Protein AF-A0A2G8JMT4-F1 (afdb_monomer)

Radius of gyration: 30.03 Å; Cα contacts (8 Å, |Δi|>4): 440; chains: 1; bounding box: 83×55×122 Å

Mean predicted aligned error: 18.46 Å

pLDDT: mean 72.09, std 24.75, range [22.83, 97.19]

Structure (mmCIF, N/CA/C/O backbone):
data_AF-A0A2G8JMT4-F1
#
_entry.id   AF-A0A2G8JMT4-F1
#
loop_
_atom_site.group_PDB
_atom_site.id
_atom_site.type_symbol
_atom_site.label_atom_id
_atom_site.label_alt_id
_atom_site.label_comp_id
_atom_site.label_asym_id
_atom_site.label_entity_id
_atom_site.label_seq_id
_atom_site.pdbx_PDB_ins_code
_atom_site.Cartn_x
_atom_site.Cartn_y
_atom_site.Cartn_z
_atom_site.occupancy
_atom_site.B_iso_or_equiv
_atom_site.auth_seq_id
_atom_site.auth_comp_id
_atom_site.auth_asym_id
_atom_site.auth_atom_id
_atom_site.pdbx_PDB_model_num
ATOM 1 N N . MET A 1 1 ? -44.981 -6.529 88.781 1.00 34.09 1 MET A N 1
ATOM 2 C CA . MET A 1 1 ? -45.706 -6.424 87.499 1.00 34.09 1 MET A CA 1
ATOM 3 C C . MET A 1 1 ? -45.370 -5.058 86.911 1.00 34.09 1 MET A C 1
ATOM 5 O O . MET A 1 1 ? -45.689 -4.105 87.594 1.00 34.09 1 MET A O 1
ATOM 9 N N . MET A 1 2 ? -44.663 -5.011 85.763 1.00 33.62 2 MET A N 1
ATOM 10 C CA . MET A 1 2 ? -44.594 -3.919 84.752 1.00 33.62 2 MET A CA 1
ATOM 11 C C . MET A 1 2 ? -44.349 -2.460 85.230 1.00 33.62 2 MET A C 1
ATOM 13 O O . MET A 1 2 ? -44.983 -1.992 86.154 1.00 33.62 2 MET A O 1
ATOM 17 N N . LEU A 1 3 ? -43.515 -1.586 84.663 1.00 35.44 3 LEU A N 1
ATOM 18 C CA . LEU A 1 3 ? -42.729 -1.450 83.432 1.00 35.44 3 LEU A CA 1
ATOM 19 C C . LEU A 1 3 ? -41.699 -0.332 83.724 1.00 35.44 3 LEU A C 1
ATOM 21 O O . LEU A 1 3 ? -42.046 0.653 84.378 1.00 35.44 3 LEU A O 1
ATOM 25 N N . ARG A 1 4 ? -40.478 -0.398 83.182 1.00 33.66 4 ARG A N 1
ATOM 26 C CA . ARG A 1 4 ? -39.715 0.819 82.855 1.00 33.66 4 ARG A CA 1
ATOM 27 C C . ARG A 1 4 ? -39.195 0.707 81.429 1.00 33.66 4 ARG A C 1
ATOM 29 O O . ARG A 1 4 ? -38.519 -0.250 81.074 1.00 33.66 4 ARG A O 1
ATOM 36 N N . SER A 1 5 ? -39.613 1.693 80.647 1.00 35.84 5 SER A N 1
ATOM 37 C CA . SER A 1 5 ? -39.301 1.942 79.248 1.00 35.84 5 SER A CA 1
ATOM 38 C C . SER A 1 5 ? -37.944 2.634 79.136 1.00 35.84 5 SER A C 1
ATOM 40 O O . SER A 1 5 ? -37.706 3.621 79.833 1.00 35.84 5 SER A O 1
ATOM 42 N N . THR A 1 6 ? -37.084 2.156 78.241 1.00 37.22 6 THR A N 1
ATOM 43 C CA . THR A 1 6 ? -35.982 2.939 77.676 1.00 37.22 6 THR A CA 1
ATOM 44 C C . THR A 1 6 ? -35.996 2.773 76.160 1.00 37.22 6 THR A C 1
ATOM 46 O O . THR A 1 6 ? -35.977 1.663 75.631 1.00 37.22 6 THR A O 1
ATOM 49 N N . GLY A 1 7 ? -36.109 3.908 75.468 1.00 33.16 7 GLY A N 1
ATOM 50 C CA . GLY A 1 7 ? -36.156 4.001 74.015 1.00 33.16 7 GLY A CA 1
ATOM 51 C C . GLY A 1 7 ? -34.799 3.720 73.374 1.00 33.16 7 GLY A C 1
ATOM 52 O O . GLY A 1 7 ? -33.772 4.231 73.817 1.00 33.16 7 GLY A O 1
ATOM 53 N N . GLY A 1 8 ? -34.818 2.915 72.312 1.00 32.53 8 GLY A N 1
ATOM 54 C CA . GLY A 1 8 ? -33.683 2.680 71.427 1.00 32.53 8 GLY A CA 1
ATOM 55 C C . GLY A 1 8 ? -33.728 3.614 70.218 1.00 32.53 8 GLY A C 1
ATOM 56 O O . GLY A 1 8 ? -34.703 3.622 69.469 1.00 32.53 8 GLY A O 1
ATOM 57 N N . GLN A 1 9 ? -32.657 4.383 70.024 1.00 35.25 9 GLN A N 1
ATOM 58 C CA . GLN A 1 9 ? -32.335 5.051 68.763 1.00 35.25 9 GLN A CA 1
ATOM 59 C C . GLN A 1 9 ? -31.781 4.015 67.773 1.00 35.25 9 GLN A C 1
ATOM 61 O O . GLN A 1 9 ? -30.820 3.308 68.073 1.00 35.25 9 GLN A O 1
ATOM 66 N N . HIS A 1 10 ? -32.383 3.932 66.586 1.00 33.75 10 HIS A N 1
ATOM 67 C CA . HIS A 1 10 ? -31.879 3.149 65.459 1.00 33.75 10 HIS A CA 1
ATOM 68 C C . HIS A 1 10 ? -30.727 3.899 64.772 1.00 33.75 10 HIS A C 1
ATOM 70 O O . HIS A 1 10 ? -30.937 4.961 64.190 1.00 33.75 10 HIS A O 1
ATOM 76 N N . VAL A 1 11 ? -29.523 3.320 64.802 1.00 38.44 11 VAL A N 1
ATOM 77 C CA . VAL A 1 11 ? -28.383 3.703 63.954 1.00 38.44 11 VAL A CA 1
ATOM 78 C C . VAL A 1 11 ? -28.263 2.670 62.832 1.00 38.44 11 VAL A C 1
ATOM 80 O O . VAL A 1 11 ? -28.290 1.464 63.075 1.00 38.44 11 VAL A O 1
ATOM 83 N N . ALA A 1 12 ? -28.189 3.154 61.593 1.00 32.72 12 ALA A N 1
ATOM 84 C CA . ALA A 1 12 ? -28.072 2.353 60.381 1.00 32.72 12 ALA A CA 1
ATOM 85 C C . ALA A 1 12 ? -26.717 1.623 60.319 1.00 32.72 12 ALA A C 1
ATOM 87 O O . ALA A 1 12 ? -25.665 2.241 60.454 1.00 32.72 12 ALA A O 1
ATOM 88 N N . TYR A 1 13 ? -26.744 0.308 60.090 1.00 30.86 13 TYR A N 1
ATOM 89 C CA . TYR A 1 13 ? -25.547 -0.502 59.861 1.00 30.86 13 TYR A CA 1
ATOM 90 C C . TYR A 1 13 ? -25.141 -0.469 58.380 1.00 30.86 13 TYR A C 1
ATOM 92 O O . TYR A 1 13 ? -25.834 -1.020 57.522 1.00 30.86 13 TYR A O 1
ATOM 100 N N . GLU A 1 14 ? -23.979 0.124 58.100 1.00 31.89 14 GLU A N 1
ATOM 101 C CA . GLU A 1 14 ? -23.206 -0.084 56.872 1.00 31.89 14 GLU A CA 1
ATOM 102 C C . GLU A 1 14 ? -22.804 -1.563 56.742 1.00 31.89 14 GLU A C 1
ATOM 104 O O . GLU A 1 14 ? -22.143 -2.133 57.615 1.00 31.89 14 GLU A O 1
ATOM 109 N N . ARG A 1 15 ? -23.176 -2.205 55.630 1.00 32.53 15 ARG A N 1
ATOM 110 C CA . ARG A 1 15 ? -22.721 -3.562 55.300 1.00 32.53 15 ARG A CA 1
ATOM 111 C C . ARG A 1 15 ? -21.346 -3.497 54.629 1.00 32.53 15 ARG A C 1
ATOM 113 O O . ARG A 1 15 ? -21.244 -3.117 53.467 1.00 32.53 15 ARG A O 1
ATOM 120 N N . ARG A 1 16 ? -20.295 -3.922 55.337 1.00 35.06 16 ARG A N 1
ATOM 121 C CA . ARG A 1 16 ? -19.003 -4.294 54.728 1.00 35.06 16 ARG A CA 1
ATOM 122 C C . ARG A 1 16 ? -19.110 -5.678 54.064 1.00 35.06 16 ARG A C 1
ATOM 124 O O . ARG A 1 16 ? -19.752 -6.556 54.644 1.00 35.06 16 ARG A O 1
ATOM 131 N N . PRO A 1 17 ? -18.475 -5.919 52.903 1.00 35.72 17 PRO A N 1
ATOM 132 C CA . PRO A 1 17 ? -18.425 -7.252 52.308 1.00 35.72 17 PRO A CA 1
ATOM 133 C C . PRO A 1 17 ? -17.421 -8.170 53.046 1.00 35.72 17 PRO A C 1
ATOM 135 O O . PRO A 1 17 ? -16.425 -7.678 53.585 1.00 35.72 17 PRO A O 1
ATOM 138 N N . PRO A 1 18 ? -17.669 -9.496 53.094 1.00 34.94 18 PRO A N 1
ATOM 139 C CA . PRO A 1 18 ? -16.849 -10.449 53.843 1.00 34.94 18 PRO A CA 1
ATOM 140 C C . PRO A 1 18 ? -15.566 -10.861 53.090 1.00 34.94 18 PRO A C 1
ATOM 142 O O . PRO A 1 18 ? -15.485 -10.715 51.868 1.00 34.94 18 PRO A O 1
ATOM 145 N N . PRO A 1 19 ? -14.552 -11.400 53.798 1.00 33.19 19 PRO A N 1
ATOM 146 C CA . PRO A 1 19 ? -13.249 -11.711 53.222 1.00 33.19 19 PRO A CA 1
ATOM 147 C C . PRO A 1 19 ? -13.269 -13.028 52.431 1.00 33.19 19 PRO A C 1
ATOM 149 O O . PRO A 1 19 ? -13.746 -14.056 52.912 1.00 33.19 19 PRO A O 1
ATOM 152 N N . LEU A 1 20 ? -12.675 -13.012 51.237 1.00 33.19 20 LEU A N 1
ATOM 153 C CA . LEU A 1 20 ? -12.436 -14.203 50.422 1.00 33.19 20 LEU A CA 1
ATOM 154 C C . LEU A 1 20 ? -11.327 -15.058 51.054 1.00 33.19 20 LEU A C 1
ATOM 156 O O . LEU A 1 20 ? -10.162 -14.663 51.080 1.00 33.19 20 LEU A O 1
ATOM 160 N N . LYS A 1 21 ? -11.679 -16.254 51.535 1.00 34.50 21 LYS A N 1
ATOM 161 C CA . LYS A 1 21 ? -10.720 -17.324 51.840 1.00 34.50 21 LYS A CA 1
ATOM 162 C C . LYS A 1 21 ? -11.146 -18.624 51.159 1.00 34.50 21 LYS A C 1
ATOM 164 O O . LYS A 1 21 ? -12.312 -18.998 51.232 1.00 34.50 21 LYS A O 1
ATOM 169 N N . HIS A 1 22 ? -10.128 -19.328 50.661 1.00 32.59 22 HIS A N 1
ATOM 170 C CA . HIS A 1 22 ? -10.069 -20.699 50.129 1.00 32.59 22 HIS A CA 1
ATOM 171 C C . HIS A 1 22 ? -10.065 -20.835 48.602 1.00 32.59 22 HIS A C 1
ATOM 173 O O . HIS A 1 22 ? -11.069 -21.085 47.942 1.00 32.59 22 HIS A O 1
ATOM 179 N N . LEU A 1 23 ? -8.834 -20.748 48.088 1.00 28.61 23 LEU A N 1
ATOM 180 C CA . LEU A 1 23 ? -8.346 -21.431 46.896 1.00 28.61 23 LEU A CA 1
ATOM 181 C C . LEU A 1 23 ? -8.749 -22.917 46.898 1.00 28.61 23 LEU A C 1
ATOM 183 O O . LEU A 1 23 ? -8.443 -23.644 47.843 1.00 28.61 23 LEU A O 1
ATOM 187 N N . LYS A 1 24 ? -9.309 -23.386 45.781 1.00 27.38 24 LYS A N 1
ATOM 188 C CA . LYS A 1 24 ? -9.018 -24.725 45.259 1.00 27.38 24 LYS A CA 1
ATOM 189 C C . LYS A 1 24 ? -8.209 -24.546 43.982 1.00 27.38 24 LYS A C 1
ATOM 191 O O . LYS A 1 24 ? -8.728 -24.140 42.948 1.00 27.38 24 LYS A O 1
ATOM 196 N N . THR A 1 25 ? -6.915 -24.806 44.098 1.00 29.34 25 THR A N 1
ATOM 197 C CA . THR A 1 25 ? -5.964 -24.852 42.993 1.00 29.34 25 THR A CA 1
ATOM 198 C C . THR A 1 25 ? -6.284 -26.074 42.137 1.00 29.34 25 THR A C 1
ATOM 200 O O . THR A 1 25 ? -6.020 -27.202 42.548 1.00 29.34 25 THR A O 1
ATOM 203 N N . VAL A 1 26 ? -6.857 -25.871 40.952 1.00 27.38 26 VAL A N 1
ATOM 204 C CA . VAL A 1 26 ? -6.852 -26.903 39.910 1.00 27.38 26 VAL A CA 1
ATOM 205 C C . VAL A 1 26 ? -5.494 -26.811 39.220 1.00 27.38 26 VAL A C 1
ATOM 207 O O . VAL A 1 26 ? -5.219 -25.859 38.491 1.00 27.38 26 VAL A O 1
ATOM 210 N N . LYS A 1 27 ? -4.617 -27.781 39.506 1.00 28.47 27 LYS A N 1
ATOM 211 C CA . LYS A 1 27 ? -3.434 -28.067 38.688 1.00 28.47 27 LYS A CA 1
ATOM 212 C C . LYS A 1 27 ? -3.930 -28.478 37.301 1.00 28.47 27 LYS A C 1
ATOM 214 O O . LYS A 1 27 ? -4.501 -29.552 37.158 1.00 28.47 27 LYS A O 1
ATOM 219 N N . ILE A 1 28 ? -3.707 -27.633 36.300 1.00 32.09 28 ILE A N 1
ATOM 220 C CA . ILE A 1 28 ? -3.649 -28.081 34.910 1.00 32.09 28 ILE A CA 1
ATOM 221 C C . ILE A 1 28 ? -2.166 -28.290 34.627 1.00 32.09 28 ILE A C 1
ATOM 223 O O . ILE A 1 28 ? -1.385 -27.338 34.603 1.00 32.09 28 ILE A O 1
ATOM 227 N N . GLU A 1 29 ? -1.786 -29.561 34.553 1.00 26.00 29 GLU A N 1
ATOM 228 C CA . GLU A 1 29 ? -0.448 -30.012 34.196 1.00 26.00 29 GLU A CA 1
ATOM 229 C C . GLU A 1 29 ? -0.074 -29.544 32.788 1.00 26.00 29 GLU A C 1
ATOM 231 O O . GLU A 1 29 ? -0.919 -29.366 31.909 1.00 26.00 29 GLU A O 1
ATOM 236 N N . GLY A 1 30 ? 1.220 -29.274 32.627 1.00 33.69 30 GLY A N 1
ATOM 237 C CA . GLY A 1 30 ? 1.796 -28.621 31.468 1.00 33.69 30 GLY A CA 1
ATOM 238 C C . GLY A 1 30 ? 1.560 -29.377 30.166 1.00 33.69 30 GLY A C 1
ATOM 239 O O . GLY A 1 30 ? 1.865 -30.558 30.038 1.00 33.69 30 GLY A O 1
ATOM 240 N N . LYS A 1 31 ? 1.096 -28.631 29.167 1.00 27.61 31 LYS A N 1
ATOM 241 C CA . LYS A 1 31 ? 1.537 -28.816 27.789 1.00 27.61 31 LYS A CA 1
ATOM 242 C C . LYS A 1 31 ? 2.419 -27.628 27.457 1.00 27.61 31 LYS A C 1
ATOM 244 O O . LYS A 1 31 ? 1.990 -26.483 27.616 1.00 27.61 31 LYS A O 1
ATOM 249 N N . ASP A 1 32 ? 3.653 -27.932 27.092 1.00 27.00 32 ASP A N 1
ATOM 250 C CA . ASP A 1 32 ? 4.732 -27.000 26.808 1.00 27.00 32 ASP A CA 1
ATOM 251 C C . ASP A 1 32 ? 4.258 -25.796 25.989 1.00 27.00 32 ASP A C 1
ATOM 253 O O . ASP A 1 32 ? 4.027 -25.862 24.782 1.00 27.00 32 ASP A O 1
ATOM 257 N N . ARG A 1 33 ? 4.120 -24.654 26.671 1.00 29.48 33 ARG A N 1
ATOM 258 C CA . ARG A 1 33 ? 4.214 -23.353 26.019 1.00 29.48 33 ARG A CA 1
ATOM 259 C C . ARG A 1 33 ? 5.677 -23.189 25.656 1.00 29.48 33 ARG A C 1
ATOM 261 O O . ARG A 1 33 ? 6.460 -22.689 26.466 1.00 29.48 33 ARG A O 1
ATOM 268 N N . GLU A 1 34 ? 6.026 -23.588 24.439 1.00 26.17 34 GLU A N 1
ATOM 269 C CA . GLU A 1 34 ? 7.176 -23.010 23.762 1.00 26.17 34 GLU A CA 1
ATOM 270 C C . GLU A 1 34 ? 7.053 -21.491 23.886 1.00 26.17 34 GLU A C 1
ATOM 272 O O . GLU A 1 34 ? 6.204 -20.835 23.275 1.00 26.17 34 GLU A O 1
ATOM 277 N N . ARG A 1 35 ? 7.895 -20.929 24.754 1.00 31.56 35 ARG A N 1
ATOM 278 C CA . ARG A 1 35 ? 8.270 -19.527 24.704 1.00 31.56 35 ARG A CA 1
ATOM 279 C C . ARG A 1 35 ? 8.846 -19.322 23.310 1.00 31.56 35 ARG A C 1
ATOM 281 O O . ARG A 1 35 ? 10.029 -19.569 23.102 1.00 31.56 35 ARG A O 1
ATOM 288 N N . ARG A 1 36 ? 8.022 -18.874 22.361 1.00 25.89 36 ARG A N 1
ATOM 289 C CA . ARG A 1 36 ? 8.528 -18.242 21.145 1.00 25.89 36 ARG A CA 1
ATOM 290 C C . ARG A 1 36 ? 9.240 -16.980 21.601 1.00 25.89 36 ARG A C 1
ATOM 292 O O . ARG A 1 36 ? 8.627 -15.957 21.898 1.00 25.89 36 ARG A O 1
ATOM 299 N N . SER A 1 37 ? 10.541 -17.143 21.788 1.00 25.56 37 SER A N 1
ATOM 300 C CA . SER A 1 37 ? 11.516 -16.099 22.012 1.00 25.56 37 SER A CA 1
ATOM 301 C C . SER A 1 37 ? 11.254 -14.966 21.033 1.00 25.56 37 SER A C 1
ATOM 303 O O . SER A 1 37 ? 11.313 -15.150 19.820 1.00 25.56 37 SER A O 1
ATOM 305 N N . SER A 1 38 ? 10.978 -13.785 21.571 1.00 34.84 38 SER A N 1
ATOM 306 C CA . SER A 1 38 ? 11.111 -12.534 20.846 1.00 34.84 38 SER A CA 1
ATOM 307 C C . SER A 1 38 ? 12.552 -12.418 20.336 1.00 34.84 38 SER A C 1
ATOM 309 O O . SER A 1 38 ? 13.476 -12.185 21.115 1.00 34.84 38 SER A O 1
ATOM 311 N N . SER A 1 39 ? 12.751 -12.631 19.040 1.00 23.73 39 SER A N 1
ATOM 312 C CA . SER A 1 39 ? 13.971 -12.330 18.282 1.00 23.73 39 SER A CA 1
ATOM 313 C C . SER A 1 39 ? 13.558 -12.035 16.830 1.00 23.73 39 SER A C 1
ATOM 315 O O . SER A 1 39 ? 12.556 -12.581 16.376 1.00 23.73 39 SER A O 1
ATOM 317 N N . PRO A 1 40 ? 14.203 -11.078 16.142 1.00 34.38 40 PRO A N 1
ATOM 318 C CA . PRO A 1 40 ? 13.500 -9.855 15.751 1.00 34.38 40 PRO A CA 1
ATOM 319 C C . PRO A 1 40 ? 13.513 -9.589 14.231 1.00 34.38 40 PRO A C 1
ATOM 321 O O . PRO A 1 40 ? 14.491 -9.034 13.737 1.00 34.38 40 PRO A O 1
ATOM 324 N N . PRO A 1 41 ? 12.423 -9.833 13.477 1.00 33.72 41 PRO A N 1
ATOM 325 C CA . PRO A 1 41 ? 12.351 -9.403 12.073 1.00 33.72 41 PRO A CA 1
ATOM 326 C C . PRO A 1 41 ? 12.311 -7.865 11.958 1.00 33.72 41 PRO A C 1
ATOM 328 O O . PRO A 1 41 ? 12.970 -7.255 11.117 1.00 33.72 41 PRO A O 1
ATOM 331 N N . TYR A 1 42 ? 11.638 -7.214 12.917 1.00 29.08 42 TYR A N 1
ATOM 332 C CA . TYR A 1 42 ? 11.389 -5.767 12.940 1.00 29.08 42 TYR A CA 1
ATOM 3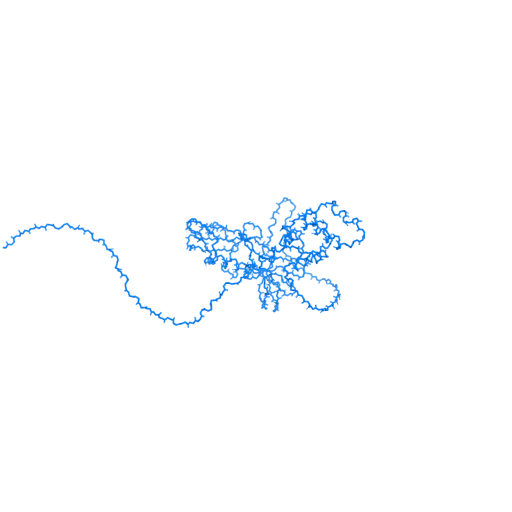33 C C . TYR A 1 42 ? 12.636 -4.871 13.089 1.00 29.08 42 TYR A C 1
ATOM 335 O O . TYR A 1 42 ? 12.565 -3.679 12.776 1.00 29.08 42 TYR A O 1
ATOM 343 N N . GLN A 1 43 ? 13.774 -5.392 13.563 1.00 30.02 43 GLN A N 1
ATOM 344 C CA . GLN A 1 43 ? 15.033 -4.628 13.644 1.00 30.02 43 GLN A CA 1
ATOM 345 C C . GLN A 1 43 ? 15.925 -4.829 12.411 1.00 30.02 43 GLN A C 1
ATOM 347 O O . GLN A 1 43 ? 16.516 -3.860 11.932 1.00 30.02 43 GLN A O 1
ATOM 352 N N . LEU A 1 44 ? 15.941 -6.036 11.838 1.00 34.56 44 LEU A N 1
ATOM 353 C CA . LEU A 1 44 ? 16.835 -6.419 10.738 1.00 34.56 44 LEU A CA 1
ATOM 354 C C . LEU A 1 44 ? 16.494 -5.740 9.392 1.00 34.56 44 LEU A C 1
ATOM 356 O O . LEU A 1 44 ? 17.392 -5.520 8.574 1.00 34.56 44 LEU A O 1
ATOM 360 N N . ILE A 1 45 ? 15.231 -5.347 9.175 1.00 37.75 45 ILE A N 1
ATOM 361 C CA . ILE A 1 45 ? 14.758 -4.719 7.922 1.00 37.75 45 ILE A CA 1
ATOM 362 C C . ILE A 1 45 ? 14.838 -3.187 7.973 1.00 37.75 45 ILE A C 1
ATOM 364 O O . ILE A 1 45 ? 15.222 -2.542 6.991 1.00 37.75 45 ILE A O 1
ATOM 368 N N . LYS A 1 46 ? 14.612 -2.586 9.154 1.00 38.44 46 LYS A N 1
ATOM 369 C CA . LYS A 1 46 ? 14.944 -1.169 9.386 1.00 38.44 46 LYS A CA 1
ATOM 370 C C . LYS A 1 46 ? 16.427 -0.910 9.109 1.00 38.44 46 LYS A C 1
ATOM 372 O O . LYS A 1 46 ? 16.743 0.148 8.579 1.00 38.44 46 LYS A O 1
ATOM 377 N N . GLU A 1 47 ? 17.322 -1.848 9.413 1.00 42.09 47 GLU A N 1
ATOM 378 C CA . GLU A 1 47 ? 18.755 -1.719 9.114 1.00 42.09 47 GLU A CA 1
ATOM 379 C C . GLU A 1 47 ? 19.086 -1.813 7.619 1.00 42.09 47 GLU A C 1
ATOM 381 O O . GLU A 1 47 ? 19.906 -1.030 7.140 1.00 42.09 47 GLU A O 1
ATOM 386 N N . GLY A 1 48 ? 18.416 -2.684 6.855 1.00 50.25 48 GLY A N 1
ATOM 387 C CA . GLY A 1 48 ? 18.674 -2.870 5.419 1.00 50.25 48 GLY A CA 1
ATOM 388 C C . GLY A 1 48 ? 18.435 -1.610 4.580 1.00 50.25 48 GLY A C 1
ATOM 389 O O . GLY A 1 48 ? 19.249 -1.277 3.725 1.00 50.25 48 GLY A O 1
ATOM 390 N N . MET A 1 49 ? 17.378 -0.849 4.880 1.00 57.53 49 MET A N 1
ATOM 391 C CA . MET A 1 49 ? 17.094 0.434 4.216 1.00 57.53 49 MET A CA 1
ATOM 392 C C . MET A 1 49 ? 17.823 1.632 4.853 1.00 57.53 49 MET A C 1
ATOM 394 O O . MET A 1 49 ? 17.992 2.673 4.209 1.00 57.53 49 MET A O 1
ATOM 398 N N . ARG A 1 50 ? 18.286 1.499 6.106 1.00 60.59 50 ARG A N 1
ATOM 399 C CA . ARG A 1 50 ? 19.142 2.491 6.788 1.00 60.59 50 ARG A CA 1
ATOM 400 C C . ARG A 1 50 ? 20.617 2.358 6.426 1.00 60.59 50 ARG A C 1
ATOM 402 O O . ARG A 1 50 ? 21.378 3.273 6.743 1.00 60.59 50 ARG A O 1
ATOM 409 N N . ARG A 1 51 ? 21.026 1.265 5.773 1.00 81.88 51 ARG A N 1
ATOM 410 C CA . ARG A 1 51 ? 22.412 1.090 5.339 1.00 81.88 51 ARG A CA 1
ATOM 411 C C . ARG A 1 51 ? 22.806 2.208 4.380 1.00 81.88 51 ARG A C 1
ATOM 413 O O . ARG A 1 51 ? 21.998 2.692 3.578 1.00 81.88 51 ARG A O 1
ATOM 420 N N . LEU A 1 52 ? 24.064 2.616 4.479 1.00 84.00 52 LEU A N 1
ATOM 421 C CA . LEU A 1 52 ? 24.638 3.569 3.545 1.00 84.00 52 LEU A CA 1
ATOM 422 C C . LEU A 1 52 ? 24.761 2.924 2.167 1.00 84.00 52 LEU A C 1
ATOM 424 O O . LEU A 1 52 ? 25.060 1.735 2.042 1.00 84.00 52 LEU A O 1
ATOM 428 N N . VAL A 1 53 ? 24.544 3.734 1.139 1.00 88.38 53 VAL A N 1
ATOM 429 C CA . VAL A 1 53 ? 24.745 3.335 -0.251 1.00 88.38 53 VAL A CA 1
ATOM 430 C C . VAL A 1 53 ? 26.225 2.996 -0.460 1.00 88.38 53 VAL A C 1
ATOM 432 O O . VAL A 1 53 ? 27.108 3.827 -0.221 1.00 88.38 53 VAL A O 1
ATOM 435 N N . SER A 1 54 ? 26.523 1.777 -0.903 1.00 90.25 54 SER A N 1
ATOM 436 C CA . SER A 1 54 ? 27.880 1.325 -1.231 1.00 90.25 54 SER A CA 1
ATOM 437 C C . SER A 1 54 ? 28.270 1.709 -2.664 1.00 90.25 54 SER A C 1
ATOM 439 O O . SER A 1 54 ? 27.429 2.091 -3.472 1.00 90.25 54 SER A O 1
ATOM 441 N N . ASP A 1 55 ? 29.557 1.625 -3.000 1.00 89.31 55 ASP A N 1
ATOM 442 C CA . ASP A 1 55 ? 29.999 1.860 -4.384 1.00 89.31 55 ASP A CA 1
ATOM 443 C C . ASP A 1 55 ? 29.509 0.737 -5.321 1.00 89.31 55 ASP A C 1
ATOM 445 O O . ASP A 1 55 ? 29.206 1.002 -6.479 1.00 89.31 55 ASP A O 1
ATOM 449 N N . SER A 1 56 ? 29.331 -0.487 -4.805 1.00 89.44 56 SER A N 1
ATOM 450 C CA . SER A 1 56 ? 28.727 -1.610 -5.541 1.00 89.44 56 SER A CA 1
ATOM 451 C C . SER A 1 56 ? 27.254 -1.354 -5.884 1.00 89.44 56 SER A C 1
ATOM 453 O O . SER A 1 56 ? 26.797 -1.676 -6.979 1.00 89.44 56 SER A O 1
ATOM 455 N N . ASP A 1 57 ? 26.509 -0.710 -4.983 1.00 90.00 57 ASP A N 1
ATOM 456 C CA . ASP A 1 57 ? 25.125 -0.309 -5.251 1.00 90.00 57 ASP A CA 1
ATOM 457 C C . ASP A 1 57 ? 25.052 0.701 -6.400 1.00 90.00 57 ASP A C 1
ATOM 459 O O . ASP A 1 57 ? 24.236 0.567 -7.312 1.00 90.00 57 ASP A O 1
ATOM 463 N N . LEU A 1 58 ? 25.935 1.704 -6.375 1.00 93.50 58 LEU A N 1
ATOM 464 C CA . LEU A 1 58 ? 25.974 2.750 -7.394 1.00 93.50 58 LEU A CA 1
ATOM 465 C C . LEU A 1 58 ? 26.441 2.222 -8.750 1.00 93.50 58 LEU A C 1
ATOM 467 O O . LEU A 1 58 ? 25.910 2.656 -9.771 1.00 93.50 58 LEU A O 1
ATOM 471 N N . SER A 1 59 ? 27.401 1.293 -8.781 1.00 91.44 59 SER A N 1
ATOM 472 C CA . SER A 1 59 ? 27.886 0.708 -10.037 1.00 91.44 59 SER A CA 1
ATOM 473 C C . SER A 1 59 ? 26.825 -0.165 -10.707 1.00 91.44 59 SER A C 1
ATOM 475 O O . SER A 1 59 ? 26.697 -0.138 -11.929 1.00 91.44 59 SER A O 1
ATOM 477 N N . ARG A 1 60 ? 26.007 -0.874 -9.918 1.00 89.88 60 ARG A N 1
ATOM 478 C CA . ARG A 1 60 ? 24.846 -1.635 -10.411 1.00 89.88 60 ARG A CA 1
ATOM 479 C C . ARG A 1 60 ? 23.682 -0.729 -10.834 1.00 89.88 60 ARG A C 1
ATOM 481 O O . ARG A 1 60 ? 22.954 -1.083 -11.760 1.00 89.88 60 ARG A O 1
ATOM 488 N N . LEU A 1 61 ? 23.510 0.433 -10.192 1.00 91.88 61 LEU A N 1
ATOM 489 C CA . LEU A 1 61 ? 22.433 1.387 -10.500 1.00 91.88 61 LEU A CA 1
ATOM 490 C C . LEU A 1 61 ? 22.722 2.196 -11.766 1.00 91.88 61 LEU A C 1
ATOM 492 O O . LEU A 1 61 ? 21.831 2.398 -12.586 1.00 91.88 61 LEU A O 1
ATOM 496 N N . ALA A 1 62 ? 23.964 2.656 -11.930 1.00 93.19 62 ALA A N 1
ATOM 497 C CA . ALA A 1 62 ? 24.375 3.545 -13.011 1.00 93.19 62 ALA A CA 1
ATOM 498 C C . ALA A 1 62 ? 23.915 3.113 -14.421 1.00 93.19 62 ALA A C 1
ATOM 500 O O . ALA A 1 62 ? 23.338 3.949 -15.120 1.00 93.19 62 ALA A O 1
ATOM 501 N N . PRO A 1 63 ? 24.078 1.845 -14.856 1.00 91.56 63 PRO A N 1
ATOM 502 C CA . PRO A 1 63 ? 23.638 1.432 -16.190 1.00 91.56 63 PRO A CA 1
ATOM 503 C C . PRO A 1 63 ? 22.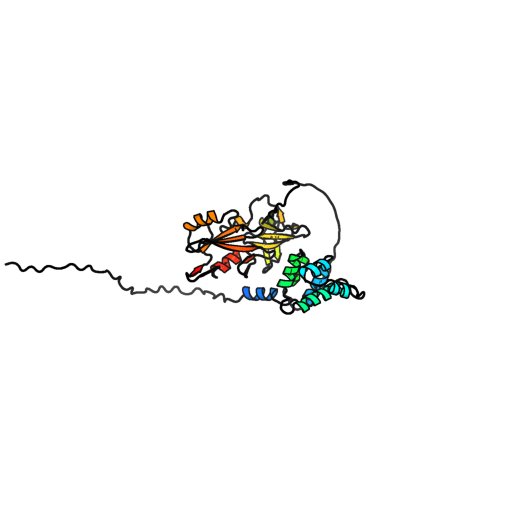109 1.394 -16.344 1.00 91.56 63 PRO A C 1
ATOM 505 O O . PRO A 1 63 ? 21.610 1.393 -17.467 1.00 91.56 63 PRO A O 1
ATOM 508 N N . LYS A 1 64 ? 21.352 1.377 -15.241 1.00 88.44 64 LYS A N 1
ATOM 509 C CA . LYS A 1 64 ? 19.887 1.250 -15.231 1.00 88.44 64 LYS A CA 1
ATOM 510 C C . LYS A 1 64 ? 19.144 2.593 -15.260 1.00 88.44 64 LYS A C 1
ATOM 512 O O . LYS A 1 64 ? 17.924 2.591 -15.398 1.00 88.44 64 LYS A O 1
ATOM 517 N N . LEU A 1 65 ? 19.846 3.729 -15.165 1.00 86.81 65 LEU A N 1
ATOM 518 C CA . LEU A 1 65 ? 19.231 5.070 -15.191 1.00 86.81 65 LEU A CA 1
ATOM 519 C C . LEU A 1 65 ? 18.852 5.560 -16.604 1.00 86.81 65 LEU A C 1
ATOM 521 O O . LEU A 1 65 ? 18.251 6.621 -16.763 1.00 86.81 65 LEU A O 1
ATOM 525 N N . GLY A 1 66 ? 19.159 4.791 -17.650 1.00 85.19 66 GLY A N 1
ATOM 526 C CA . GLY A 1 66 ? 18.659 5.057 -19.000 1.00 85.19 66 GLY A CA 1
ATOM 527 C C . GLY A 1 66 ? 19.101 6.415 -19.555 1.00 85.19 66 GLY A C 1
ATOM 528 O O . GLY A 1 66 ? 20.234 6.830 -19.347 1.00 85.19 66 GLY A O 1
ATOM 529 N N . ARG A 1 67 ? 18.231 7.099 -20.314 1.00 82.75 67 ARG A N 1
ATOM 530 C CA . ARG A 1 67 ? 18.536 8.391 -20.974 1.00 82.75 67 ARG A CA 1
ATOM 531 C C . ARG A 1 67 ? 18.191 9.615 -20.116 1.00 82.75 67 ARG A C 1
ATOM 533 O O . ARG A 1 67 ? 18.791 10.671 -20.309 1.00 82.75 67 ARG A O 1
ATOM 540 N N . GLU A 1 68 ? 17.302 9.443 -19.139 1.00 84.56 68 GLU A N 1
ATOM 541 C CA . GLU A 1 68 ? 16.773 10.508 -18.272 1.00 84.56 68 GLU A CA 1
ATOM 542 C C . GLU A 1 68 ? 17.656 10.805 -17.051 1.00 84.56 68 GLU A C 1
ATOM 544 O O . GLU A 1 68 ? 17.331 11.654 -16.218 1.00 84.56 68 GLU A O 1
ATOM 549 N N . TRP A 1 69 ? 18.811 10.143 -16.946 1.00 89.25 69 TRP A N 1
ATOM 550 C CA . TRP A 1 69 ? 19.734 10.289 -15.824 1.00 89.25 69 TRP A CA 1
ATOM 551 C C . TRP A 1 69 ? 20.133 11.749 -15.557 1.00 89.25 69 TRP A C 1
ATOM 553 O O . TRP A 1 69 ? 20.256 12.144 -14.404 1.00 89.25 69 TRP A O 1
ATOM 563 N N . ARG A 1 70 ? 20.275 12.592 -16.590 1.00 88.75 70 ARG A N 1
ATOM 564 C CA . ARG A 1 70 ? 20.619 14.020 -16.423 1.00 88.75 70 ARG A CA 1
ATOM 565 C C . ARG A 1 70 ? 19.533 14.792 -15.689 1.00 88.75 70 ARG A C 1
ATOM 567 O O . ARG A 1 70 ? 19.829 15.572 -14.786 1.00 88.75 70 ARG A O 1
ATOM 574 N N . SER A 1 71 ? 18.290 14.569 -16.103 1.00 85.56 71 SER A N 1
ATOM 575 C CA . SER A 1 71 ? 17.108 15.196 -15.525 1.00 85.56 71 SER A CA 1
ATOM 576 C C . SER A 1 71 ? 16.964 14.764 -14.069 1.00 85.56 71 SER A C 1
ATOM 578 O O . SER A 1 71 ? 16.872 15.621 -13.196 1.00 85.56 71 SER A O 1
ATOM 580 N N . PHE A 1 72 ? 17.112 13.464 -13.803 1.00 88.94 72 PHE A N 1
ATOM 581 C CA . PHE A 1 72 ? 17.096 12.892 -12.458 1.00 88.94 72 PHE A CA 1
ATOM 582 C C . PHE A 1 72 ? 18.149 13.490 -11.524 1.00 88.94 72 PHE A C 1
ATOM 584 O O . PHE A 1 72 ? 17.831 13.966 -10.432 1.00 88.94 72 PHE A O 1
ATOM 591 N N . LEU A 1 73 ? 19.417 13.481 -11.948 1.00 88.25 73 LEU A N 1
ATOM 592 C CA . LEU A 1 73 ? 20.517 13.973 -11.121 1.00 88.25 73 LEU A CA 1
ATOM 593 C C . LEU A 1 73 ? 20.343 15.455 -10.773 1.00 88.25 73 LEU A C 1
ATOM 595 O O . LEU A 1 73 ? 20.692 15.877 -9.670 1.00 88.25 73 LEU A O 1
ATOM 599 N N . ARG A 1 74 ? 19.791 16.235 -11.707 1.00 85.06 74 ARG A N 1
ATOM 600 C CA . ARG A 1 74 ? 19.550 17.666 -11.533 1.00 85.06 74 ARG A CA 1
ATOM 601 C C . ARG A 1 74 ? 18.353 17.945 -10.624 1.00 85.06 74 ARG A C 1
ATOM 603 O O . ARG A 1 74 ? 18.457 18.815 -9.764 1.00 85.06 74 ARG A O 1
ATOM 610 N N . SER A 1 75 ? 17.230 17.256 -10.828 1.00 78.19 75 SER A N 1
ATOM 611 C CA . SER A 1 75 ? 15.973 17.567 -10.137 1.00 78.19 75 SER A CA 1
ATOM 612 C C . SER A 1 75 ? 15.865 16.935 -8.752 1.00 78.19 75 SER A C 1
ATOM 614 O O . SER A 1 75 ? 15.315 17.563 -7.853 1.00 78.19 75 SER A O 1
ATOM 616 N N . GLU A 1 76 ? 16.393 15.723 -8.563 1.00 83.94 76 GLU A N 1
ATOM 617 C CA . GLU A 1 76 ? 16.220 14.968 -7.314 1.00 83.94 76 GLU A CA 1
ATOM 618 C C . GLU A 1 76 ? 17.498 14.874 -6.482 1.00 83.94 76 GLU A C 1
ATOM 620 O O . GLU A 1 76 ? 17.456 14.950 -5.252 1.00 83.94 76 GLU A O 1
ATOM 625 N N . LEU A 1 77 ? 18.660 14.739 -7.131 1.00 83.25 77 LEU A N 1
ATOM 626 C CA . LEU A 1 77 ? 19.936 14.587 -6.423 1.00 83.25 77 LEU A CA 1
ATOM 627 C C . LEU A 1 77 ? 20.699 15.905 -6.223 1.00 83.25 77 LEU A C 1
ATOM 629 O O . LEU A 1 77 ? 21.794 15.878 -5.660 1.00 83.25 77 LEU A O 1
ATOM 633 N N . GLU A 1 78 ? 20.121 17.040 -6.634 1.00 81.44 78 GLU A N 1
ATOM 634 C CA . GLU A 1 78 ? 20.697 18.389 -6.484 1.00 81.44 78 GLU A CA 1
ATOM 635 C C . GLU A 1 78 ? 22.135 18.490 -7.038 1.00 81.44 78 GLU A C 1
ATOM 637 O O . GLU A 1 78 ? 22.988 19.217 -6.518 1.00 81.44 78 GLU A O 1
ATOM 642 N N . ILE A 1 79 ? 22.440 17.731 -8.094 1.00 84.00 79 ILE A N 1
ATOM 643 C CA . ILE A 1 79 ? 23.718 17.837 -8.794 1.00 84.00 79 ILE A CA 1
ATOM 644 C C . ILE A 1 79 ? 23.660 19.050 -9.721 1.00 84.00 79 ILE A C 1
ATOM 646 O O . ILE A 1 79 ? 22.797 19.153 -10.596 1.00 84.00 79 ILE A O 1
ATOM 650 N N . PHE A 1 80 ? 24.584 19.989 -9.517 1.00 83.75 80 PHE A N 1
ATOM 651 C CA . PHE A 1 80 ? 24.613 21.233 -10.270 1.00 83.75 80 PHE A CA 1
ATOM 652 C C . PHE A 1 80 ? 25.016 20.993 -11.723 1.00 83.75 80 PHE A C 1
ATOM 654 O O . PHE A 1 80 ? 25.770 20.078 -12.044 1.00 83.75 80 PHE A O 1
ATOM 661 N N . HIS A 1 81 ? 24.557 21.874 -12.609 1.00 79.00 81 HIS A N 1
ATOM 662 C CA . HIS A 1 81 ? 24.835 21.767 -14.038 1.00 79.00 81 HIS A CA 1
ATOM 663 C C . HIS A 1 81 ? 26.338 21.708 -14.359 1.00 79.00 81 HIS A C 1
ATOM 665 O O . HIS A 1 81 ? 26.732 20.896 -15.190 1.00 79.00 81 HIS A O 1
ATOM 671 N N . HIS A 1 82 ? 27.162 22.488 -13.648 1.00 82.38 82 HIS A N 1
ATOM 672 C CA . HIS A 1 82 ? 28.616 22.511 -13.837 1.00 82.38 82 HIS A CA 1
ATOM 673 C C . HIS A 1 82 ? 29.288 21.173 -13.485 1.00 82.38 82 HIS A C 1
ATOM 675 O O . HIS A 1 82 ? 30.236 20.775 -14.154 1.00 82.38 82 HIS A O 1
ATOM 681 N N . ASP A 1 83 ? 28.788 20.457 -12.468 1.00 84.94 83 ASP A N 1
ATOM 682 C CA . ASP A 1 83 ? 29.302 19.136 -12.081 1.00 84.94 83 ASP A CA 1
ATOM 683 C C . ASP A 1 83 ? 29.042 18.114 -13.204 1.00 84.94 83 ASP A C 1
ATOM 685 O O . ASP A 1 83 ? 29.893 17.273 -13.506 1.00 84.94 83 ASP A O 1
ATOM 689 N N . ILE A 1 84 ? 27.867 18.210 -13.843 1.00 85.38 84 ILE A N 1
ATOM 690 C CA . ILE A 1 84 ? 27.474 17.356 -14.972 1.00 85.38 84 ILE A CA 1
ATOM 691 C C . ILE A 1 84 ? 28.360 17.655 -16.184 1.00 85.38 84 ILE A C 1
ATOM 693 O O . ILE A 1 84 ? 28.967 16.731 -16.715 1.00 85.38 84 ILE A O 1
ATOM 697 N N . GLU A 1 85 ? 28.498 18.922 -16.579 1.00 86.00 85 GLU A N 1
ATOM 698 C CA . GLU A 1 85 ? 29.313 19.312 -17.740 1.00 86.00 85 GLU A CA 1
ATOM 699 C C . GLU A 1 85 ? 30.787 18.936 -17.574 1.00 86.00 85 GLU A C 1
ATOM 701 O O . GLU A 1 85 ? 31.396 18.397 -18.498 1.00 86.00 85 GLU A O 1
ATOM 706 N N . HIS A 1 86 ? 31.353 19.155 -16.383 1.00 87.38 86 HIS A N 1
ATOM 707 C CA . HIS A 1 86 ? 32.740 18.802 -16.098 1.00 87.38 86 HIS A CA 1
ATOM 708 C C . HIS A 1 86 ? 32.985 17.296 -16.290 1.00 87.38 86 HIS A C 1
ATOM 710 O O . HIS A 1 86 ? 33.940 16.905 -16.958 1.00 87.38 86 HIS A O 1
ATOM 716 N N . ILE A 1 87 ? 32.103 16.434 -15.774 1.00 85.88 87 ILE A N 1
ATOM 717 C CA . ILE A 1 87 ? 32.228 14.976 -15.953 1.00 85.88 87 ILE A CA 1
ATOM 718 C C . ILE A 1 87 ? 31.897 14.543 -17.389 1.00 85.88 87 ILE A C 1
ATOM 720 O O . ILE A 1 87 ? 32.485 13.589 -17.901 1.00 85.88 87 ILE A O 1
ATOM 724 N N . GLU A 1 88 ? 30.984 15.236 -18.069 1.00 86.38 88 GLU A N 1
ATOM 725 C CA . GLU A 1 88 ? 30.660 14.951 -19.467 1.00 86.38 88 GLU A CA 1
ATOM 726 C C . GLU A 1 88 ? 31.787 15.303 -20.435 1.00 86.38 88 GLU A C 1
ATOM 728 O O . GLU A 1 88 ? 31.938 14.591 -21.434 1.00 86.38 88 GLU A O 1
ATOM 733 N N . SER A 1 89 ? 32.586 16.325 -20.119 1.00 84.19 89 SER A N 1
ATOM 734 C CA . SER A 1 89 ? 33.730 16.764 -20.925 1.00 84.19 89 SER A CA 1
ATOM 735 C C . SER A 1 89 ? 34.851 15.722 -21.030 1.00 84.19 89 SER A C 1
ATOM 737 O O . SER A 1 89 ? 35.632 15.754 -21.980 1.00 84.19 89 SER A O 1
ATOM 739 N N . ASP A 1 90 ? 34.897 14.753 -20.109 1.00 86.88 90 ASP A N 1
ATOM 740 C CA . ASP A 1 90 ? 35.836 13.635 -20.172 1.00 86.88 90 ASP A CA 1
ATOM 741 C C . ASP A 1 90 ? 35.378 12.618 -21.232 1.00 86.88 90 ASP A C 1
ATOM 743 O O . ASP A 1 90 ? 34.421 11.853 -21.052 1.00 86.88 90 ASP A O 1
ATOM 747 N N . THR A 1 91 ? 36.045 12.627 -22.384 1.00 84.06 91 THR A N 1
ATOM 748 C CA . THR A 1 91 ? 35.752 11.738 -23.517 1.00 84.06 91 THR A CA 1
ATOM 749 C C . THR A 1 91 ? 36.207 10.298 -23.288 1.00 84.06 91 THR A C 1
ATOM 751 O O . THR A 1 91 ? 35.760 9.410 -24.013 1.00 84.06 91 THR A O 1
ATOM 754 N N . ASN A 1 92 ? 37.027 10.038 -22.265 1.00 89.50 92 ASN A N 1
ATOM 755 C CA . ASN A 1 92 ? 37.547 8.699 -21.974 1.00 89.50 92 ASN A CA 1
ATOM 756 C C . ASN A 1 92 ? 36.575 7.838 -21.151 1.00 89.50 92 ASN A C 1
ATOM 758 O O . ASN A 1 92 ? 36.844 6.661 -20.915 1.00 89.50 92 ASN A O 1
ATOM 762 N N . LEU A 1 93 ? 35.454 8.403 -20.693 1.00 87.81 93 LEU A N 1
ATOM 763 C CA . LEU A 1 93 ? 34.487 7.709 -19.843 1.00 87.81 93 LE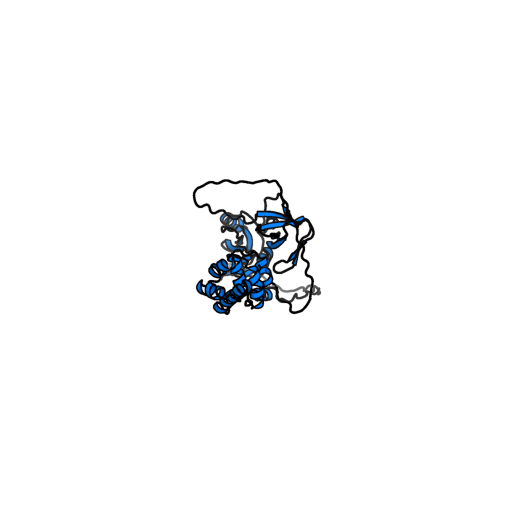U A CA 1
ATOM 764 C C . LEU A 1 93 ? 33.247 7.287 -20.623 1.00 87.81 93 LEU A C 1
ATOM 766 O O . LEU A 1 93 ? 32.654 8.070 -21.371 1.00 87.81 93 LEU A O 1
ATOM 770 N N . THR A 1 94 ? 32.785 6.066 -20.360 1.00 91.62 94 THR A N 1
ATOM 771 C CA . THR A 1 94 ? 31.474 5.608 -20.828 1.00 91.62 94 THR A CA 1
ATOM 772 C C . THR A 1 94 ? 30.355 6.390 -20.137 1.00 91.62 94 THR A C 1
ATOM 774 O O . THR A 1 94 ? 30.540 6.958 -19.060 1.00 91.62 94 THR A O 1
ATOM 777 N N . VAL A 1 95 ? 29.155 6.400 -20.726 1.00 88.69 95 VAL A N 1
ATOM 778 C CA . VAL A 1 95 ? 27.979 7.041 -20.107 1.00 88.69 95 VAL A CA 1
ATOM 779 C C . VAL A 1 95 ? 27.709 6.462 -18.713 1.00 88.69 95 VAL A C 1
ATOM 781 O O . VAL A 1 95 ? 27.465 7.214 -17.776 1.00 88.69 95 VAL A O 1
ATOM 784 N N . THR A 1 96 ? 27.839 5.145 -18.549 1.00 90.00 96 THR A N 1
ATOM 785 C CA . THR A 1 96 ? 27.690 4.470 -17.253 1.00 90.00 96 THR A CA 1
ATOM 786 C C . THR A 1 96 ? 28.721 4.943 -16.232 1.00 90.00 96 THR A C 1
ATOM 788 O O . THR A 1 96 ? 28.362 5.225 -15.092 1.00 90.00 96 THR A O 1
ATOM 791 N N . GLU A 1 97 ? 29.984 5.090 -16.633 1.00 90.94 97 GLU A N 1
ATOM 792 C CA . GLU A 1 97 ? 31.052 5.572 -15.750 1.00 90.94 97 GLU A CA 1
ATOM 793 C C . GLU A 1 97 ? 30.828 7.039 -15.344 1.00 90.94 97 GLU A C 1
ATOM 795 O O . GLU A 1 97 ? 31.018 7.410 -14.184 1.00 90.94 97 GLU A O 1
ATOM 800 N N . LYS A 1 98 ? 30.324 7.870 -16.267 1.00 91.38 98 LYS A N 1
ATOM 801 C CA . LYS A 1 98 ? 29.913 9.254 -15.976 1.00 91.38 98 LYS A CA 1
ATOM 802 C C . LYS A 1 98 ? 28.788 9.295 -14.940 1.00 91.38 98 LYS A C 1
ATOM 804 O O . LYS A 1 98 ? 28.892 10.018 -13.947 1.00 91.38 98 LYS A O 1
ATOM 809 N N . ILE A 1 99 ? 27.750 8.478 -15.127 1.00 92.38 99 ILE A N 1
ATOM 810 C CA . ILE A 1 99 ? 26.628 8.356 -14.186 1.00 92.38 99 ILE A CA 1
ATOM 811 C C . ILE A 1 99 ? 27.125 7.887 -12.813 1.00 92.38 99 ILE A C 1
ATOM 813 O O . ILE A 1 99 ? 26.781 8.487 -11.795 1.00 92.38 99 ILE A O 1
ATOM 817 N N . PHE A 1 100 ? 27.970 6.856 -12.773 1.00 94.50 100 PHE A N 1
ATOM 818 C CA . PHE A 1 100 ? 28.544 6.331 -11.537 1.00 94.50 100 PHE A CA 1
ATOM 819 C C . PHE A 1 100 ? 29.322 7.405 -10.763 1.00 94.50 100 PHE A C 1
ATOM 821 O O . PHE A 1 100 ? 29.097 7.584 -9.561 1.00 94.50 100 PHE A O 1
ATOM 828 N N . ARG A 1 101 ? 30.177 8.183 -11.441 1.00 91.25 101 ARG A N 1
ATOM 829 C CA . ARG A 1 101 ? 30.922 9.290 -10.814 1.00 91.25 101 ARG A CA 1
ATOM 830 C C . ARG A 1 101 ? 30.001 10.364 -10.243 1.00 91.25 101 ARG A C 1
ATOM 832 O O . ARG A 1 101 ? 30.241 10.837 -9.132 1.00 91.25 101 ARG A O 1
ATOM 839 N N . LEU A 1 102 ? 28.930 10.716 -10.948 1.00 91.50 102 LEU A N 1
ATOM 840 C CA . LEU A 1 102 ? 27.966 11.710 -10.471 1.00 91.50 102 LEU A CA 1
ATOM 841 C C . LEU A 1 102 ? 27.140 11.204 -9.278 1.00 91.50 102 LEU A C 1
ATOM 843 O O . LEU A 1 102 ? 26.931 11.939 -8.312 1.00 91.50 102 LEU A O 1
ATOM 847 N N . LEU A 1 103 ? 26.738 9.932 -9.278 1.00 92.62 103 LEU A N 1
ATOM 848 C CA . LEU A 1 103 ? 26.104 9.302 -8.115 1.00 92.62 103 LEU A CA 1
ATOM 849 C C . LEU A 1 103 ? 27.058 9.247 -6.911 1.00 92.62 103 LEU A C 1
ATOM 851 O O . LEU A 1 103 ? 26.646 9.441 -5.763 1.00 92.62 103 LEU A O 1
ATOM 855 N N . LYS A 1 104 ? 28.355 9.037 -7.158 1.00 92.00 104 LYS A N 1
ATOM 856 C CA . LYS A 1 104 ? 29.392 9.072 -6.122 1.00 92.00 104 LYS A CA 1
ATOM 857 C C . LYS A 1 104 ? 29.602 10.486 -5.566 1.00 92.00 104 LYS A C 1
ATOM 859 O O . LYS A 1 104 ? 29.792 10.629 -4.357 1.00 92.00 104 LYS A O 1
ATOM 864 N N . LEU A 1 105 ? 29.484 11.525 -6.400 1.00 88.62 105 LEU A N 1
ATOM 865 C CA . LEU A 1 105 ? 29.441 12.924 -5.950 1.00 88.62 105 LEU A CA 1
ATOM 866 C C . LEU A 1 105 ? 28.214 13.210 -5.075 1.00 88.62 105 LEU A C 1
ATOM 868 O O . LEU A 1 105 ? 28.343 13.845 -4.029 1.00 88.62 105 LEU A O 1
ATOM 872 N N . TRP A 1 106 ? 27.033 12.711 -5.443 1.00 91.50 106 TRP A N 1
ATOM 873 C CA . TRP A 1 106 ? 25.844 12.821 -4.589 1.00 91.50 106 TRP A CA 1
ATOM 874 C C . TRP A 1 106 ? 26.075 12.169 -3.215 1.00 91.50 106 TRP A C 1
ATOM 876 O O . TRP A 1 106 ? 25.839 12.787 -2.168 1.00 91.50 106 TRP A O 1
ATOM 886 N N . LYS A 1 107 ? 26.604 10.939 -3.210 1.00 92.00 107 LYS A N 1
ATOM 887 C CA . LYS A 1 107 ? 26.932 10.195 -1.987 1.00 92.00 107 LYS A CA 1
ATOM 888 C C . LYS A 1 107 ? 27.925 10.966 -1.108 1.00 92.00 107 LYS A C 1
ATOM 890 O O . LYS A 1 107 ? 27.716 11.061 0.103 1.00 92.00 107 LYS A O 1
ATOM 895 N N . SER A 1 108 ? 28.976 11.549 -1.693 1.00 87.06 108 SER A N 1
ATOM 896 C CA . SER A 1 108 ? 29.990 12.303 -0.943 1.00 87.06 108 SER A CA 1
ATOM 897 C C . SER A 1 108 ? 29.435 13.601 -0.344 1.00 87.06 108 SER A C 1
ATOM 899 O O . SER A 1 108 ? 29.728 13.904 0.816 1.00 87.06 108 SER A O 1
ATOM 901 N N . LYS A 1 109 ? 28.567 14.320 -1.075 1.00 84.50 109 LYS A N 1
ATOM 902 C CA . LYS A 1 109 ? 27.886 15.532 -0.587 1.00 84.50 109 LYS A CA 1
ATOM 903 C C . LYS A 1 109 ? 26.953 15.231 0.594 1.00 84.50 109 LYS A C 1
ATOM 905 O O . LYS A 1 109 ? 26.912 16.005 1.551 1.00 84.50 109 LYS A O 1
ATOM 910 N N . ARG A 1 110 ? 26.236 14.098 0.575 1.00 80.38 110 ARG A N 1
ATOM 911 C CA . ARG A 1 110 ? 25.268 13.722 1.630 1.00 80.38 110 ARG A CA 1
ATOM 912 C C . ARG A 1 110 ? 25.857 12.978 2.832 1.00 80.38 110 ARG A C 1
ATOM 914 O O . ARG A 1 110 ? 25.211 12.946 3.885 1.00 80.38 110 ARG A O 1
ATOM 921 N N . LYS A 1 111 ? 27.064 12.414 2.721 1.00 79.81 111 LYS A N 1
ATOM 922 C CA . LYS A 1 111 ? 27.775 11.708 3.808 1.00 79.81 111 LYS A CA 1
ATOM 923 C C . LYS A 1 111 ? 26.884 10.651 4.487 1.00 79.81 111 LYS A C 1
ATOM 925 O O . LYS A 1 111 ? 26.421 9.718 3.841 1.00 79.81 111 LYS A O 1
ATOM 930 N N . THR A 1 112 ? 26.596 10.808 5.780 1.00 73.38 112 THR A N 1
ATOM 931 C CA . THR A 1 112 ? 25.812 9.866 6.598 1.00 73.38 112 THR A CA 1
ATOM 932 C C .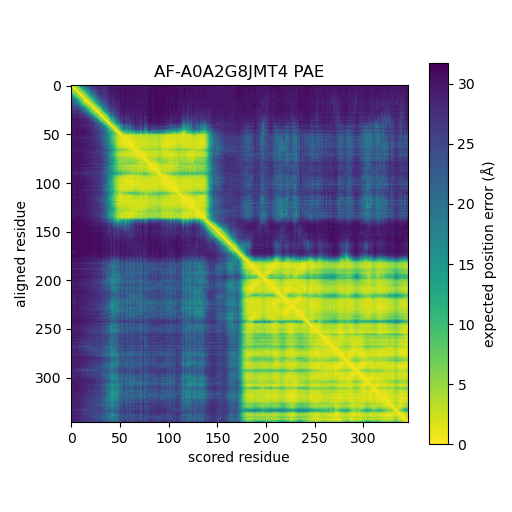 THR A 1 112 ? 24.326 9.814 6.239 1.00 73.38 112 THR A C 1
ATOM 934 O O . THR A 1 112 ? 23.621 8.922 6.703 1.00 73.38 112 THR A O 1
ATOM 937 N N . LYS A 1 113 ? 23.835 10.744 5.409 1.00 73.50 113 LYS A N 1
ATOM 938 C CA . LYS A 1 113 ? 22.447 10.762 4.923 1.00 73.50 113 LYS A CA 1
ATOM 939 C C . LYS A 1 113 ? 22.262 10.047 3.581 1.00 73.50 113 LYS A C 1
ATOM 941 O O . LYS A 1 113 ? 21.134 9.955 3.104 1.00 73.50 113 LYS A O 1
ATOM 946 N N . ALA A 1 114 ? 23.335 9.550 2.963 1.00 83.62 114 ALA A N 1
ATOM 947 C CA . ALA A 1 114 ? 23.273 8.778 1.722 1.00 83.62 114 ALA A CA 1
ATOM 948 C C . ALA A 1 114 ? 22.857 7.323 2.006 1.00 83.62 114 ALA A C 1
ATOM 950 O O . ALA A 1 114 ? 23.647 6.394 1.840 1.00 83.62 114 ALA A O 1
ATOM 951 N N . THR A 1 115 ? 21.634 7.129 2.500 1.00 85.12 115 THR A N 1
ATOM 952 C CA . THR A 1 115 ? 21.064 5.801 2.767 1.00 85.12 115 THR A CA 1
ATOM 953 C C . THR A 1 115 ? 20.365 5.238 1.534 1.00 85.12 115 THR A C 1
ATOM 955 O O . THR A 1 115 ? 19.922 5.995 0.666 1.00 85.12 115 THR A O 1
ATOM 958 N N . ILE A 1 116 ? 20.230 3.910 1.469 1.00 82.12 116 ILE A N 1
ATOM 959 C CA . ILE A 1 116 ? 19.476 3.230 0.403 1.00 82.12 116 ILE A CA 1
ATOM 960 C C . ILE A 1 116 ? 18.035 3.739 0.346 1.00 82.12 116 ILE A C 1
ATOM 962 O O . ILE A 1 116 ? 17.553 4.067 -0.732 1.00 82.12 116 ILE A O 1
ATOM 966 N N . HIS A 1 117 ? 17.390 3.918 1.504 1.00 79.56 117 HIS A N 1
ATOM 967 C CA . HIS A 1 117 ? 16.061 4.527 1.590 1.00 79.56 117 HIS A CA 1
ATOM 968 C C . HIS A 1 117 ? 15.992 5.895 0.904 1.00 79.56 117 HIS A C 1
ATOM 970 O O . HIS A 1 117 ? 15.057 6.180 0.164 1.00 79.56 117 HIS A O 1
ATOM 976 N N . CYS A 1 118 ? 16.997 6.743 1.133 1.00 80.62 118 CYS A N 1
ATOM 977 C CA . CYS A 1 118 ? 17.025 8.073 0.551 1.00 80.62 118 CYS A CA 1
ATOM 978 C C . CYS A 1 118 ? 17.236 8.039 -0.967 1.00 80.62 118 CYS A C 1
ATOM 980 O O . CYS A 1 118 ? 16.662 8.860 -1.676 1.00 80.62 118 CYS A O 1
ATOM 982 N N . LEU A 1 119 ? 18.074 7.123 -1.459 1.00 86.50 119 LEU A N 1
ATOM 983 C CA . LEU A 1 119 ? 18.317 6.963 -2.890 1.00 86.50 119 LEU A CA 1
ATOM 984 C C . LEU A 1 119 ? 17.074 6.428 -3.608 1.00 86.50 119 LEU A C 1
ATOM 986 O O . LEU A 1 119 ? 16.689 6.975 -4.635 1.00 86.50 119 LEU A O 1
ATOM 990 N N . ILE A 1 120 ? 16.424 5.414 -3.035 1.00 80.31 120 ILE A N 1
ATOM 991 C CA . ILE A 1 120 ? 15.173 4.854 -3.558 1.00 80.31 120 ILE A CA 1
ATOM 992 C C . ILE A 1 120 ? 14.074 5.915 -3.577 1.00 80.31 120 ILE A C 1
ATOM 994 O O . ILE A 1 120 ? 13.453 6.102 -4.614 1.00 80.31 120 ILE A O 1
ATOM 998 N N . GLY A 1 121 ? 13.902 6.683 -2.497 1.00 73.50 121 GLY A N 1
ATOM 999 C CA . GLY A 1 121 ? 12.892 7.744 -2.461 1.00 73.50 121 GLY A CA 1
ATOM 1000 C C . GLY A 1 121 ? 13.077 8.804 -3.555 1.00 73.50 121 GLY A C 1
ATOM 1001 O O . GLY A 1 121 ? 12.096 9.320 -4.081 1.00 73.50 121 GLY A O 1
ATOM 1002 N N . HIS A 1 122 ? 14.322 9.099 -3.947 1.00 81.25 122 HIS A N 1
ATOM 1003 C CA . HIS A 1 122 ? 14.610 9.988 -5.079 1.00 81.25 122 HIS A CA 1
ATOM 1004 C C . HIS A 1 122 ? 14.314 9.343 -6.431 1.00 81.25 122 HIS A C 1
ATOM 1006 O O . HIS A 1 122 ? 13.769 9.999 -7.313 1.00 81.25 122 HIS A O 1
ATOM 1012 N N . LEU A 1 123 ? 14.669 8.068 -6.603 1.00 81.50 123 LEU A N 1
ATOM 1013 C CA . LEU A 1 123 ? 14.389 7.313 -7.830 1.00 81.50 123 LEU A CA 1
ATOM 1014 C C . LEU A 1 123 ? 12.879 7.188 -8.065 1.00 81.50 123 LEU A C 1
ATOM 1016 O O . LEU A 1 123 ? 12.413 7.424 -9.176 1.00 81.50 123 LEU A O 1
ATOM 1020 N N . GLU A 1 124 ? 12.125 6.912 -7.002 1.00 69.31 124 GLU A N 1
ATOM 1021 C CA . GLU A 1 124 ? 10.660 6.859 -7.000 1.00 69.31 124 GLU A CA 1
ATOM 1022 C C . GLU A 1 124 ? 10.043 8.219 -7.319 1.00 69.31 124 GLU A C 1
ATOM 1024 O O . GLU A 1 124 ? 9.153 8.319 -8.160 1.00 69.31 124 GLU A O 1
ATOM 1029 N N . LYS A 1 125 ? 10.544 9.293 -6.696 1.00 71.56 125 LYS A N 1
ATOM 1030 C CA . LYS A 1 125 ? 10.055 10.652 -6.957 1.00 71.56 125 LYS A CA 1
ATOM 1031 C C . LYS A 1 125 ? 10.275 11.092 -8.408 1.00 71.56 125 LYS A C 1
ATOM 1033 O O . LYS A 1 125 ? 9.511 11.915 -8.908 1.00 71.56 125 LYS A O 1
ATOM 1038 N N . PHE A 1 126 ? 11.283 10.536 -9.078 1.00 78.31 126 PHE A N 1
ATOM 1039 C CA . PHE A 1 126 ? 11.565 10.786 -10.490 1.00 78.31 126 PHE A CA 1
ATOM 1040 C C . PHE A 1 126 ? 10.876 9.811 -11.459 1.00 78.31 126 PHE A C 1
ATOM 1042 O O . PHE A 1 126 ? 11.117 9.897 -12.659 1.00 78.31 126 PHE A O 1
ATOM 1049 N N . ASP A 1 127 ? 10.028 8.902 -10.969 1.00 71.94 127 ASP A N 1
ATOM 1050 C CA . ASP A 1 127 ? 9.307 7.921 -11.795 1.00 71.94 127 ASP A CA 1
ATOM 1051 C C . ASP A 1 127 ? 10.226 6.880 -12.479 1.00 71.94 127 ASP A C 1
ATOM 1053 O O . ASP A 1 127 ? 9.946 6.401 -13.580 1.00 71.94 127 ASP A O 1
ATOM 1057 N N . TYR A 1 128 ? 11.348 6.499 -11.843 1.00 73.81 128 TYR A N 1
ATOM 1058 C CA . TYR A 1 128 ? 12.078 5.296 -12.268 1.00 73.81 128 TYR A CA 1
ATOM 1059 C C . TYR A 1 128 ? 11.299 4.036 -11.898 1.00 73.81 128 TYR A C 1
ATOM 1061 O O . TYR A 1 128 ? 10.771 3.919 -10.794 1.00 73.81 128 TYR A O 1
ATOM 1069 N N . GLY A 1 129 ? 11.284 3.063 -12.809 1.00 55.41 129 GLY A N 1
ATOM 1070 C CA . GLY A 1 129 ? 10.672 1.762 -12.569 1.00 55.41 129 GLY A CA 1
ATOM 1071 C C . GLY A 1 129 ? 11.449 0.936 -11.546 1.00 55.41 129 GLY A C 1
ATOM 1072 O O . GLY A 1 129 ? 12.662 1.079 -11.374 1.00 55.41 129 GLY A O 1
ATOM 1073 N N . LEU A 1 130 ? 10.750 0.036 -10.857 1.00 55.22 130 LEU A N 1
ATOM 1074 C CA . LEU A 1 130 ? 11.337 -0.796 -9.809 1.00 55.22 130 LEU A CA 1
ATOM 1075 C C . LEU A 1 130 ? 12.499 -1.664 -10.325 1.00 55.22 130 LEU A C 1
ATOM 1077 O O . LEU A 1 130 ? 13.463 -1.897 -9.600 1.00 55.22 130 LEU A O 1
ATOM 1081 N N . GLU A 1 131 ? 12.481 -2.092 -11.588 1.00 59.00 131 GLU A N 1
ATOM 1082 C CA . GLU A 1 131 ? 13.571 -2.835 -12.238 1.00 59.00 131 GLU A CA 1
ATOM 1083 C C . GLU A 1 131 ? 14.920 -2.092 -12.225 1.00 59.00 131 GLU A C 1
ATOM 1085 O O . GLU A 1 131 ? 15.998 -2.708 -12.319 1.00 59.00 131 GLU A O 1
ATOM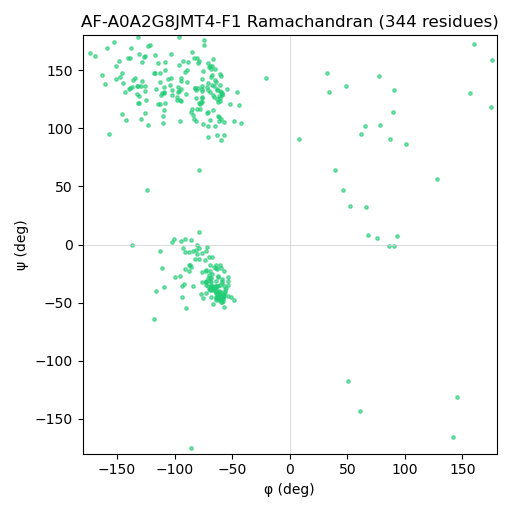 1090 N N . THR A 1 132 ? 14.862 -0.765 -12.087 1.00 74.88 132 THR A N 1
ATOM 1091 C CA . THR A 1 132 ? 16.031 0.095 -11.964 1.00 74.88 132 THR A CA 1
ATOM 1092 C C . THR A 1 132 ? 16.695 -0.052 -10.601 1.00 74.88 132 THR A C 1
ATOM 1094 O O . THR A 1 132 ? 17.916 0.054 -10.533 1.00 74.88 132 THR A O 1
ATOM 1097 N N . TYR A 1 133 ? 15.947 -0.322 -9.526 1.00 78.88 133 TYR A N 1
ATOM 1098 C CA . TYR A 1 133 ? 16.467 -0.189 -8.160 1.00 78.88 133 TYR A CA 1
ATOM 1099 C C . TYR A 1 133 ? 16.100 -1.311 -7.182 1.00 78.88 133 TYR A C 1
ATOM 1101 O O . TYR A 1 133 ? 16.579 -1.285 -6.050 1.00 78.88 133 TYR A O 1
ATOM 1109 N N . LEU A 1 134 ? 15.338 -2.328 -7.602 1.00 73.25 134 LEU A N 1
ATOM 1110 C CA . LEU A 1 134 ? 14.949 -3.480 -6.773 1.00 73.25 134 LEU A CA 1
ATOM 1111 C C . LEU A 1 134 ? 16.151 -4.130 -6.089 1.00 73.25 134 LEU A C 1
ATOM 1113 O O . LEU A 1 134 ? 16.147 -4.355 -4.882 1.00 73.25 134 LEU A O 1
ATOM 1117 N N . PHE A 1 135 ? 17.228 -4.324 -6.847 1.00 79.56 135 PHE A N 1
ATOM 1118 C CA . PHE A 1 135 ? 18.449 -4.960 -6.368 1.00 79.56 135 PHE A CA 1
ATOM 1119 C C . PHE A 1 135 ? 19.110 -4.230 -5.183 1.00 79.56 135 PHE A C 1
ATOM 1121 O O . PHE A 1 135 ? 19.925 -4.816 -4.474 1.00 79.56 135 PHE A O 1
ATOM 1128 N N . LEU A 1 136 ? 18.805 -2.942 -4.967 1.00 77.25 136 LEU A N 1
ATOM 1129 C CA . LEU A 1 136 ? 19.324 -2.172 -3.830 1.00 77.25 136 LEU A CA 1
ATOM 1130 C C . LEU A 1 136 ? 18.738 -2.655 -2.498 1.00 77.25 136 LEU A C 1
ATOM 1132 O O . LEU A 1 136 ? 19.335 -2.424 -1.441 1.00 77.25 136 LEU A O 1
ATOM 1136 N N . THR A 1 137 ? 17.573 -3.301 -2.558 1.00 69.19 137 THR A N 1
ATOM 1137 C CA . THR A 1 137 ? 16.844 -3.829 -1.400 1.00 69.19 137 THR A CA 1
ATOM 1138 C C . THR A 1 137 ? 17.274 -5.249 -1.020 1.00 69.19 137 THR A C 1
ATOM 1140 O O . THR A 1 137 ? 17.074 -5.655 0.123 1.00 69.19 137 THR A O 1
ATOM 1143 N N . GLU A 1 138 ? 17.946 -5.966 -1.923 1.00 68.69 138 GLU A N 1
ATOM 1144 C CA . GLU A 1 138 ? 18.476 -7.312 -1.696 1.00 68.69 138 GLU A CA 1
ATOM 1145 C C . GLU A 1 138 ? 19.752 -7.249 -0.828 1.00 68.69 138 GLU A C 1
ATOM 1147 O O . GLU A 1 138 ? 20.661 -6.448 -1.079 1.00 68.69 138 GLU A O 1
ATOM 1152 N N . ARG A 1 139 ? 19.856 -8.084 0.220 1.00 54.78 139 ARG A N 1
ATOM 1153 C CA . ARG A 1 139 ? 21.126 -8.257 0.952 1.00 54.78 139 ARG A CA 1
ATOM 1154 C C . ARG A 1 139 ? 22.111 -8.992 0.048 1.00 54.78 139 ARG A C 1
ATOM 1156 O O . ARG A 1 139 ? 21.778 -10.044 -0.480 1.00 54.78 139 ARG A O 1
ATOM 1163 N N . GLN A 1 140 ? 23.336 -8.476 -0.072 1.00 45.41 140 GLN A N 1
ATOM 1164 C CA . GLN A 1 140 ? 24.429 -9.234 -0.678 1.00 45.41 140 GLN A CA 1
ATOM 1165 C C . GLN A 1 140 ? 24.736 -10.442 0.215 1.00 45.41 140 GLN A C 1
ATOM 1167 O O . GLN A 1 140 ? 25.369 -10.297 1.260 1.00 45.41 140 GLN A O 1
ATOM 1172 N N . THR A 1 141 ? 24.263 -11.624 -0.171 1.00 33.75 141 THR A N 1
ATOM 1173 C CA . THR A 1 141 ? 24.915 -12.873 0.208 1.00 33.75 141 THR A CA 1
ATOM 1174 C C . THR A 1 141 ? 26.262 -12.877 -0.494 1.00 33.75 141 THR A C 1
ATOM 1176 O O . THR A 1 141 ? 26.345 -12.802 -1.719 1.00 33.75 141 THR A O 1
ATOM 1179 N N . THR A 1 142 ? 27.327 -12.856 0.293 1.00 34.69 142 THR A N 1
ATOM 1180 C CA . THR A 1 142 ? 28.665 -13.122 -0.212 1.00 34.69 142 THR A CA 1
ATOM 1181 C C . THR A 1 142 ? 28.712 -14.532 -0.790 1.00 34.69 142 THR A C 1
ATOM 1183 O O . THR A 1 142 ? 28.244 -15.465 -0.146 1.00 34.69 142 THR A O 1
ATOM 1186 N N . GLU A 1 143 ? 29.363 -14.613 -1.948 1.00 36.28 143 GLU A N 1
ATOM 1187 C CA . GLU A 1 143 ? 30.009 -15.782 -2.548 1.00 36.28 143 GLU A CA 1
ATOM 1188 C C . GLU A 1 143 ? 29.177 -16.694 -3.467 1.00 36.28 143 GLU A C 1
ATOM 1190 O O . GLU A 1 143 ? 28.298 -17.432 -3.046 1.00 36.28 143 GLU A O 1
ATOM 1195 N N . ASN A 1 144 ? 29.621 -16.644 -4.731 1.00 32.56 144 ASN A N 1
ATOM 1196 C CA . ASN A 1 144 ? 29.839 -17.749 -5.661 1.00 32.56 144 ASN A CA 1
ATOM 1197 C C . ASN A 1 144 ? 28.613 -18.539 -6.122 1.00 32.56 144 ASN A C 1
ATOM 1199 O O . ASN A 1 144 ? 28.206 -19.484 -5.465 1.00 32.56 144 ASN A O 1
ATOM 1203 N N . GLU A 1 145 ? 28.157 -18.253 -7.342 1.00 33.69 145 GLU A N 1
ATOM 1204 C CA . GLU A 1 145 ? 28.051 -19.295 -8.367 1.00 33.69 145 GLU A CA 1
ATOM 1205 C C . GLU A 1 145 ? 27.973 -18.675 -9.767 1.00 33.69 145 GLU A C 1
ATOM 1207 O O . GLU A 1 145 ? 27.391 -17.610 -9.988 1.00 33.69 145 GLU A O 1
ATOM 1212 N N . GLU A 1 146 ? 28.704 -19.319 -10.668 1.00 32.00 146 GLU A N 1
ATOM 1213 C CA . GLU A 1 146 ? 28.959 -18.945 -12.046 1.00 32.00 146 GLU A CA 1
ATOM 1214 C C . GLU A 1 146 ? 27.790 -19.316 -12.968 1.00 32.00 146 GLU A C 1
ATOM 1216 O O . GLU A 1 146 ? 27.085 -20.294 -12.754 1.00 32.00 146 GLU A O 1
ATOM 1221 N N . ASP A 1 147 ? 27.747 -18.571 -14.071 1.00 27.47 147 ASP A N 1
ATOM 1222 C CA . ASP A 1 147 ? 27.365 -19.009 -15.413 1.00 27.47 147 ASP A CA 1
ATOM 1223 C C . ASP A 1 147 ? 25.883 -19.200 -15.773 1.00 27.47 147 ASP A C 1
ATOM 1225 O O . ASP A 1 147 ? 25.038 -19.624 -14.992 1.00 27.47 147 ASP A O 1
ATOM 1229 N N . GLY A 1 148 ? 25.584 -18.868 -17.032 1.00 26.72 148 GLY A N 1
ATOM 1230 C CA . GLY A 1 148 ? 24.268 -19.074 -17.641 1.00 26.72 148 GLY A CA 1
ATOM 1231 C C . GLY A 1 148 ? 23.663 -17.839 -18.302 1.00 26.72 148 GLY A C 1
ATOM 1232 O O . GLY A 1 148 ? 22.551 -17.429 -17.977 1.00 26.72 148 GLY A O 1
ATOM 1233 N N . LYS A 1 149 ? 24.382 -17.242 -19.260 1.00 28.16 149 LYS A N 1
ATOM 1234 C CA . LYS A 1 149 ? 23.762 -16.432 -20.321 1.00 28.16 149 LYS A CA 1
ATOM 1235 C C . LYS A 1 149 ? 22.777 -17.302 -21.102 1.00 28.16 149 LYS A C 1
ATOM 1237 O O . LYS A 1 149 ? 23.216 -18.297 -21.659 1.00 28.16 149 LYS A O 1
ATOM 1242 N N . GLU A 1 150 ? 21.541 -16.851 -21.285 1.00 26.88 150 GLU A N 1
ATOM 1243 C CA . GLU A 1 150 ? 20.761 -17.196 -22.480 1.00 26.88 150 GLU A CA 1
ATOM 1244 C C . GLU A 1 150 ? 19.925 -15.990 -22.939 1.00 26.88 150 GLU A C 1
ATOM 1246 O O . GLU A 1 150 ? 18.960 -15.566 -22.301 1.00 26.88 150 GLU A O 1
ATOM 1251 N N . GLU A 1 151 ? 20.379 -15.405 -24.050 1.00 23.55 151 GLU A N 1
ATOM 1252 C CA . GLU A 1 151 ? 19.629 -14.529 -24.947 1.00 23.55 151 GLU A CA 1
ATOM 1253 C C . GLU A 1 151 ? 18.542 -15.334 -25.659 1.00 23.55 151 GLU A C 1
ATOM 1255 O O . GLU A 1 151 ? 18.858 -16.381 -26.208 1.00 23.55 151 GLU A O 1
ATOM 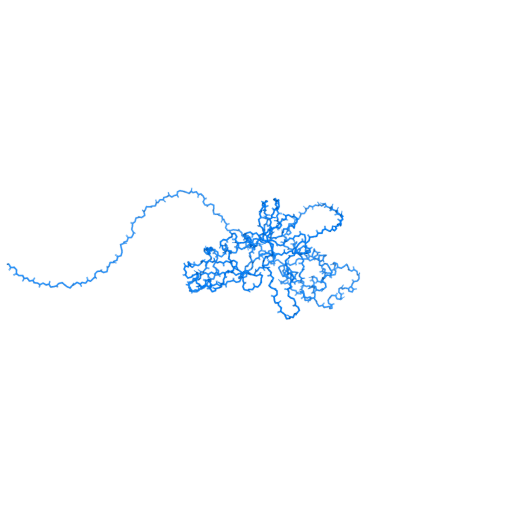1260 N N . TRP A 1 152 ? 17.331 -14.783 -25.782 1.00 28.30 152 TRP A N 1
ATOM 1261 C CA . TRP A 1 152 ? 16.502 -14.992 -26.973 1.00 28.30 152 TRP A CA 1
ATOM 1262 C C . TRP A 1 152 ? 15.676 -13.732 -27.281 1.00 28.30 152 TRP A C 1
ATOM 1264 O O . TRP A 1 152 ? 14.766 -13.357 -26.540 1.00 28.30 152 TRP A O 1
ATOM 1274 N N . GLU A 1 153 ? 16.004 -13.083 -28.401 1.00 22.83 153 GLU A N 1
ATOM 1275 C CA . GLU A 1 153 ? 15.069 -12.288 -29.213 1.00 22.83 153 GLU A CA 1
ATOM 1276 C C . GLU A 1 153 ? 14.055 -13.261 -29.880 1.00 22.83 153 GLU A C 1
ATOM 1278 O O . GLU A 1 153 ? 14.375 -14.435 -30.060 1.00 22.83 153 GLU A O 1
ATOM 1283 N N . ILE A 1 154 ? 12.794 -12.942 -30.211 1.00 27.44 154 ILE A N 1
ATOM 1284 C CA . ILE A 1 154 ? 12.198 -12.241 -31.393 1.00 27.44 154 ILE A CA 1
ATOM 1285 C C . ILE A 1 154 ? 10.668 -12.669 -31.391 1.00 27.44 154 ILE A C 1
ATOM 1287 O O . ILE A 1 154 ? 10.374 -13.644 -30.695 1.00 27.44 154 ILE A O 1
ATOM 1291 N N . PRO A 1 155 ? 9.661 -12.185 -32.185 1.00 28.34 155 PRO A N 1
ATOM 1292 C CA . PRO A 1 155 ? 9.272 -10.879 -32.760 1.00 28.34 155 PRO A CA 1
ATOM 1293 C C . PRO A 1 155 ? 7.852 -10.360 -32.368 1.00 28.34 155 PRO A C 1
ATOM 1295 O O . PRO A 1 155 ? 6.983 -11.061 -31.861 1.00 28.34 155 PRO A O 1
ATOM 1298 N N . CYS A 1 156 ? 7.625 -9.102 -32.765 1.00 23.05 156 CYS A N 1
ATOM 1299 C CA . CYS A 1 156 ? 6.385 -8.394 -33.136 1.00 23.05 156 CYS A CA 1
ATOM 1300 C C . CYS A 1 156 ? 5.141 -9.221 -33.568 1.00 23.05 156 CYS A C 1
ATOM 1302 O O . CYS A 1 156 ? 5.258 -10.132 -34.382 1.00 23.05 156 CYS A O 1
ATOM 1304 N N . SER A 1 157 ? 3.925 -8.779 -33.204 1.00 24.20 157 SER A N 1
ATOM 1305 C CA . SER A 1 157 ? 2.877 -8.343 -34.163 1.00 24.20 157 SER A CA 1
ATOM 1306 C C . SER A 1 157 ? 1.539 -7.979 -33.485 1.00 24.20 157 SER A C 1
ATOM 1308 O O . SER A 1 157 ? 1.261 -8.305 -32.337 1.00 24.20 157 SER A O 1
ATOM 1310 N N . SER A 1 158 ? 0.781 -7.186 -34.235 1.00 23.84 158 SER A N 1
ATOM 1311 C CA . SER A 1 158 ? -0.396 -6.352 -33.979 1.00 23.84 158 SER A CA 1
ATOM 1312 C C . SER A 1 158 ? -1.755 -7.052 -33.795 1.00 23.84 158 SER A C 1
ATOM 1314 O O . SER A 1 158 ? -1.929 -8.177 -34.248 1.00 23.84 158 SER A O 1
ATOM 1316 N N . SER A 1 159 ? -2.750 -6.235 -33.383 1.00 25.52 159 SER A N 1
ATOM 1317 C CA . SER A 1 159 ? -4.206 -6.339 -33.675 1.00 25.52 159 SER A CA 1
ATOM 1318 C C . SER A 1 159 ? -5.028 -7.161 -32.659 1.00 25.52 159 SER A C 1
ATOM 1320 O O . SER A 1 159 ? -4.634 -8.266 -32.328 1.00 25.52 159 SER A O 1
ATOM 1322 N N . THR A 1 160 ? -6.194 -6.775 -32.117 1.00 26.97 160 THR A N 1
ATOM 1323 C CA . THR A 1 160 ? -7.098 -5.605 -32.216 1.00 26.97 160 THR A CA 1
ATOM 1324 C C . THR A 1 160 ? -8.212 -5.766 -31.158 1.00 26.97 160 THR A C 1
ATOM 1326 O O . THR A 1 160 ? -8.477 -6.884 -30.730 1.00 26.97 160 THR A O 1
ATOM 1329 N N . MET A 1 161 ? -8.929 -4.663 -30.888 1.00 23.61 161 MET A N 1
ATOM 1330 C CA . MET A 1 161 ? -10.286 -4.536 -30.306 1.00 23.61 161 MET A CA 1
ATOM 1331 C C . MET A 1 161 ? -10.466 -4.485 -28.773 1.00 23.61 161 MET A C 1
ATOM 1333 O O . MET A 1 161 ? -10.630 -5.483 -28.083 1.00 23.61 161 MET A O 1
ATOM 1337 N N . GLU A 1 162 ? -10.432 -3.236 -28.289 1.00 25.58 162 GLU A N 1
ATOM 1338 C CA . GLU A 1 162 ? -11.504 -2.483 -27.601 1.00 25.58 162 GLU A CA 1
ATOM 1339 C C . GLU A 1 162 ? -12.507 -3.212 -26.683 1.00 25.58 162 GLU A C 1
ATOM 1341 O O . GLU A 1 162 ? -13.225 -4.106 -27.107 1.00 25.58 162 GLU A O 1
ATOM 1346 N N . THR A 1 163 ? -12.710 -2.667 -25.472 1.00 28.19 163 THR A N 1
ATOM 1347 C CA . THR A 1 163 ? -13.883 -1.798 -25.231 1.00 28.19 163 THR A CA 1
ATOM 1348 C C . THR A 1 163 ? -13.641 -0.733 -24.139 1.00 28.19 163 THR A C 1
ATOM 1350 O O . THR A 1 163 ? -12.787 -0.929 -23.266 1.00 28.19 163 THR A O 1
ATOM 1353 N N . PRO A 1 164 ? -14.360 0.409 -24.206 1.00 29.50 164 PRO A N 1
ATOM 1354 C CA . PRO A 1 164 ? -14.104 1.650 -23.470 1.00 29.50 164 PRO A CA 1
ATOM 1355 C C . PRO A 1 164 ? -15.141 1.904 -22.357 1.00 29.50 164 PRO A C 1
ATOM 1357 O O . PRO A 1 164 ? -16.311 1.576 -22.509 1.00 29.50 164 PRO A O 1
ATOM 1360 N N . TYR A 1 165 ? -14.733 2.577 -21.279 1.00 29.45 165 TYR A N 1
ATOM 1361 C CA . TYR A 1 165 ? -15.651 3.391 -20.474 1.00 29.45 165 TYR A CA 1
ATOM 1362 C C . TYR A 1 165 ? -15.037 4.787 -20.278 1.00 29.45 165 TYR A C 1
ATOM 1364 O O . TYR A 1 165 ? -14.018 4.957 -19.607 1.00 29.45 165 TYR A O 1
ATOM 1372 N N . ASP A 1 166 ? -15.682 5.716 -20.985 1.00 28.97 166 ASP A N 1
ATOM 1373 C CA . ASP A 1 166 ? -15.850 7.166 -20.844 1.00 28.97 166 ASP A CA 1
ATOM 1374 C C . ASP A 1 166 ? -14.652 8.130 -20.885 1.00 28.97 166 ASP A C 1
ATOM 1376 O O . ASP A 1 166 ? -14.044 8.524 -19.887 1.00 28.97 166 ASP A O 1
ATOM 1380 N N . ILE A 1 167 ? -14.440 8.639 -22.105 1.00 31.78 167 ILE A N 1
ATOM 1381 C CA . ILE A 1 167 ? -13.997 10.006 -22.387 1.00 31.78 167 ILE A CA 1
ATOM 1382 C C . ILE A 1 167 ? -15.227 10.922 -22.292 1.00 31.78 167 ILE A C 1
ATOM 1384 O O . ILE A 1 167 ? -16.120 10.804 -23.122 1.00 31.78 167 ILE A O 1
ATOM 1388 N N . ALA A 1 168 ? -15.240 11.857 -21.340 1.00 27.34 168 ALA A N 1
ATOM 1389 C CA . ALA A 1 168 ? -15.524 13.280 -21.577 1.00 27.34 168 ALA A CA 1
ATOM 1390 C C . ALA A 1 168 ? -15.575 14.048 -20.246 1.00 27.34 168 ALA A C 1
ATOM 1392 O O . ALA A 1 168 ? -16.411 13.795 -19.388 1.00 27.34 168 ALA A O 1
ATOM 1393 N N . ASN A 1 169 ? -14.676 15.017 -20.098 1.00 26.72 169 ASN A N 1
ATOM 1394 C CA . ASN A 1 169 ? -15.090 16.402 -19.892 1.00 26.72 169 ASN A CA 1
ATOM 1395 C C . ASN A 1 169 ? -13.937 17.304 -20.329 1.00 26.72 169 ASN A C 1
ATOM 1397 O O . ASN A 1 169 ? -12.910 17.428 -19.664 1.00 26.72 169 ASN A O 1
ATOM 1401 N N . ASP A 1 170 ? -14.090 17.706 -21.584 1.00 29.19 170 ASP A N 1
ATOM 1402 C CA . ASP A 1 170 ? -14.081 19.062 -22.114 1.00 29.19 170 ASP A CA 1
ATOM 1403 C C . ASP A 1 170 ? -13.213 20.155 -21.471 1.00 29.19 170 ASP A C 1
ATOM 1405 O O . ASP A 1 170 ? -12.958 20.257 -20.271 1.00 29.19 170 ASP A O 1
ATOM 1409 N N . VAL A 1 171 ? -12.789 21.012 -22.383 1.00 41.19 171 VAL A N 1
ATOM 1410 C CA . VAL A 1 171 ? -11.956 22.191 -22.252 1.00 41.19 171 VAL A CA 1
ATOM 1411 C C . VAL A 1 171 ? -12.607 23.197 -21.301 1.00 41.19 171 VAL A C 1
ATOM 1413 O O . VAL A 1 171 ? -13.596 23.825 -21.648 1.00 41.19 171 VAL A O 1
ATOM 1416 N N . THR A 1 172 ? -12.052 23.348 -20.096 1.00 34.34 172 THR A N 1
ATOM 1417 C CA . THR A 1 172 ? -11.901 24.586 -19.291 1.00 34.34 172 THR A CA 1
ATOM 1418 C C . THR A 1 172 ? -11.759 24.232 -17.805 1.00 34.34 172 THR A C 1
ATOM 1420 O O . THR A 1 172 ? -12.554 23.490 -17.249 1.00 34.34 172 THR A O 1
ATOM 1423 N N . GLY A 1 173 ? -10.746 24.796 -17.139 1.00 31.80 173 GLY A N 1
ATOM 1424 C CA . GLY A 1 173 ? -10.693 24.877 -15.674 1.00 31.80 173 GLY A CA 1
ATOM 1425 C C . GLY A 1 173 ? -10.275 23.599 -14.933 1.00 31.80 173 GLY A C 1
ATOM 1426 O O . GLY A 1 173 ? -11.061 22.687 -14.726 1.00 31.80 173 GLY A O 1
ATOM 1427 N N . VAL A 1 174 ? -9.016 23.585 -14.483 1.00 37.31 174 VAL A N 1
ATOM 1428 C CA . VAL A 1 174 ? -8.463 22.856 -13.320 1.00 37.31 174 VAL A CA 1
ATOM 1429 C C . VAL A 1 174 ? -9.435 21.864 -12.647 1.00 37.31 174 VAL A C 1
ATOM 1431 O O . VAL A 1 174 ? -10.135 22.217 -11.701 1.00 37.31 174 VAL A O 1
ATOM 1434 N N . SER A 1 175 ? -9.445 20.600 -13.082 1.00 30.78 175 SER A N 1
ATOM 1435 C CA . SER A 1 175 ? -10.103 19.517 -12.344 1.00 30.78 175 SER A CA 1
ATOM 1436 C C . SER A 1 175 ? -9.053 18.578 -11.751 1.00 30.78 175 SER A C 1
ATOM 1438 O O . SER A 1 175 ? -8.279 17.929 -12.454 1.00 30.78 175 SER A O 1
ATOM 1440 N N . ASN A 1 176 ? -9.006 18.530 -10.417 1.00 34.44 176 ASN A N 1
ATOM 1441 C CA . ASN A 1 176 ? -8.262 17.535 -9.648 1.00 34.44 176 ASN A CA 1
ATOM 1442 C C . ASN A 1 176 ? -8.794 16.137 -10.002 1.00 34.44 176 ASN A C 1
ATOM 1444 O O . ASN A 1 176 ? -9.734 15.645 -9.371 1.00 34.44 176 ASN A O 1
ATOM 1448 N N . LYS A 1 177 ? -8.216 15.489 -11.018 1.00 39.56 177 LYS A N 1
ATOM 1449 C CA . LYS A 1 177 ? -8.507 14.088 -11.339 1.00 39.56 177 LYS A CA 1
ATOM 1450 C C . LYS A 1 177 ? -8.094 13.233 -10.140 1.00 39.56 177 LYS A C 1
ATOM 1452 O O . LYS A 1 177 ? -6.908 13.059 -9.872 1.00 39.56 177 LYS A O 1
ATOM 1457 N N . LYS A 1 178 ? -9.078 12.735 -9.384 1.00 46.66 178 LYS A N 1
ATOM 1458 C CA . LYS A 1 178 ? -8.857 11.779 -8.292 1.00 46.66 178 LYS A CA 1
ATOM 1459 C C . LYS A 1 178 ? -8.236 10.518 -8.894 1.00 46.66 178 LYS A C 1
ATOM 1461 O O . LYS A 1 178 ? -8.907 9.794 -9.623 1.00 46.66 178 LYS A O 1
ATOM 1466 N N . VAL A 1 179 ? -6.961 10.273 -8.608 1.00 51.81 179 VAL A N 1
ATOM 1467 C CA . VAL A 1 179 ? -6.295 9.014 -8.956 1.00 51.81 179 VAL A CA 1
ATOM 1468 C C . VAL A 1 179 ? -7.030 7.876 -8.232 1.00 51.81 179 VAL A C 1
ATOM 1470 O O . VAL A 1 179 ? -7.237 7.976 -7.015 1.00 51.81 179 VAL A O 1
ATOM 1473 N N . PRO A 1 180 ? -7.483 6.832 -8.946 1.00 62.19 180 PRO A N 1
ATOM 1474 C CA . PRO A 1 180 ? -8.204 5.727 -8.330 1.00 62.19 180 PRO A CA 1
ATOM 1475 C C . PRO A 1 180 ? -7.278 4.953 -7.377 1.00 62.19 180 PRO A C 1
ATOM 1477 O O . PRO A 1 180 ? -6.119 4.702 -7.691 1.00 62.19 180 PRO A O 1
ATOM 1480 N N . ARG A 1 181 ? -7.784 4.598 -6.187 1.00 73.31 181 ARG A N 1
ATOM 1481 C CA . ARG A 1 181 ? -7.028 3.868 -5.140 1.00 73.31 181 ARG A CA 1
ATOM 1482 C C . ARG A 1 181 ? -6.783 2.395 -5.473 1.00 73.31 181 ARG A C 1
ATOM 1484 O O . ARG A 1 181 ? -5.890 1.774 -4.904 1.00 73.31 181 ARG A O 1
ATOM 1491 N N . TYR A 1 182 ? -7.605 1.853 -6.357 1.00 85.25 182 TYR A N 1
ATOM 1492 C CA . TYR A 1 182 ? -7.409 0.600 -7.066 1.00 85.25 182 TYR A CA 1
ATOM 1493 C C . TYR A 1 182 ? -8.019 0.785 -8.458 1.00 85.25 182 TYR A C 1
ATOM 1495 O O . TYR A 1 182 ? -8.972 1.547 -8.624 1.00 85.25 182 TYR A O 1
ATOM 1503 N N . TRP A 1 183 ? -7.456 0.136 -9.468 1.00 85.56 183 TRP A N 1
ATOM 1504 C CA . TRP A 1 183 ? -7.899 0.275 -10.853 1.00 85.56 183 TRP A CA 1
ATOM 1505 C C . TRP A 1 183 ? -8.918 -0.790 -11.246 1.00 85.56 183 TRP A C 1
ATOM 1507 O O . TRP A 1 183 ? -9.892 -0.486 -11.929 1.00 85.56 183 TRP A O 1
ATOM 1517 N N . PHE A 1 184 ? -8.653 -2.044 -10.888 1.00 90.31 184 PHE A N 1
ATOM 1518 C CA . PHE A 1 184 ? -9.514 -3.198 -11.145 1.00 90.31 184 PHE A CA 1
ATOM 1519 C C . PHE A 1 184 ? -9.000 -4.400 -10.354 1.00 90.31 184 PHE A C 1
ATOM 1521 O O . PHE A 1 184 ? -7.838 -4.421 -9.948 1.00 90.31 184 PHE A O 1
ATOM 1528 N N . ALA A 1 185 ? -9.847 -5.409 -10.179 1.00 93.44 185 ALA A N 1
ATOM 1529 C CA . ALA A 1 185 ? -9.434 -6.687 -9.623 1.00 93.44 185 ALA A CA 1
ATOM 1530 C C . ALA A 1 185 ? -8.961 -7.648 -10.725 1.00 93.44 185 ALA A C 1
ATOM 1532 O O . ALA A 1 185 ? -9.440 -7.620 -11.866 1.00 93.44 185 ALA A O 1
ATOM 1533 N N . VAL A 1 186 ? -8.033 -8.525 -10.371 1.00 94.81 186 VAL A N 1
ATOM 1534 C CA . VAL A 1 186 ? -7.600 -9.664 -11.183 1.00 94.81 186 VAL A CA 1
ATOM 1535 C C . VAL A 1 186 ? -7.709 -10.949 -10.379 1.00 94.81 186 VAL A C 1
ATOM 1537 O O . VAL A 1 186 ? -7.756 -10.915 -9.154 1.00 94.81 186 VAL A O 1
ATOM 1540 N N . GLU A 1 187 ? -7.712 -12.081 -11.065 1.00 96.12 187 GLU A N 1
ATOM 1541 C CA . GLU A 1 187 ? -7.502 -13.400 -10.479 1.00 96.12 187 GLU A CA 1
ATOM 1542 C C . GLU A 1 187 ? -6.179 -13.991 -10.971 1.00 96.12 187 GLU A C 1
ATOM 1544 O O . GLU A 1 187 ? -5.755 -13.763 -12.109 1.00 96.12 187 GLU A O 1
ATOM 1549 N N . VAL A 1 188 ? -5.534 -14.773 -10.115 1.00 96.12 188 VAL A N 1
ATOM 1550 C CA . VAL A 1 188 ? -4.326 -15.532 -10.438 1.00 96.12 188 VAL A CA 1
ATOM 1551 C C . VAL A 1 188 ? -4.710 -16.775 -11.250 1.00 96.12 188 VAL A C 1
ATOM 1553 O O . VAL A 1 188 ? -5.514 -17.592 -10.800 1.00 96.12 188 VAL A O 1
ATOM 1556 N N . LYS A 1 189 ? -4.149 -16.943 -12.453 1.00 94.12 189 LYS A N 1
ATOM 1557 C CA . LYS A 1 189 ? -4.536 -18.024 -13.387 1.00 94.12 189 LYS A CA 1
ATOM 1558 C C . LYS A 1 189 ? -4.061 -19.408 -12.959 1.00 94.12 189 LYS A C 1
ATOM 1560 O O . LYS A 1 189 ? -4.741 -20.402 -13.213 1.00 94.12 189 LYS A O 1
ATOM 1565 N N . GLU A 1 190 ? -2.886 -19.464 -12.349 1.00 92.50 190 GLU A N 1
ATOM 1566 C CA . GLU A 1 190 ? -2.170 -20.678 -11.957 1.00 92.50 190 GLU A CA 1
ATOM 1567 C C . GLU A 1 190 ? -1.364 -20.386 -10.695 1.00 92.50 190 GLU A C 1
ATOM 1569 O O . GLU A 1 190 ? -1.049 -19.226 -10.426 1.00 92.50 190 GLU A O 1
ATOM 1574 N N . LYS A 1 191 ? -1.014 -21.422 -9.926 1.00 94.06 191 LYS A N 1
ATOM 1575 C CA . LYS A 1 191 ? -0.203 -21.252 -8.720 1.00 94.06 191 LYS A CA 1
ATOM 1576 C C . LYS A 1 191 ? 1.064 -20.457 -9.048 1.00 94.06 191 LYS A C 1
ATOM 1578 O O . LYS A 1 191 ? 1.834 -20.856 -9.916 1.00 94.06 191 LYS A O 1
ATOM 1583 N N . THR A 1 192 ? 1.238 -19.320 -8.382 1.00 88.75 192 THR A N 1
ATOM 1584 C CA . THR A 1 192 ? 2.291 -18.351 -8.694 1.00 88.75 192 THR A CA 1
ATOM 1585 C C . THR A 1 192 ? 3.025 -17.975 -7.422 1.00 88.75 192 THR A C 1
ATOM 1587 O O . THR A 1 192 ? 2.409 -17.548 -6.446 1.00 88.75 192 THR A O 1
ATOM 1590 N N . GLU A 1 193 ? 4.346 -18.091 -7.457 1.00 89.56 193 GLU A N 1
ATOM 1591 C CA . GLU A 1 193 ? 5.224 -17.547 -6.429 1.00 89.56 193 GLU A CA 1
ATOM 1592 C C . GLU A 1 193 ? 5.705 -16.163 -6.855 1.00 89.56 193 GLU A C 1
ATOM 1594 O O . GLU A 1 193 ? 6.092 -15.932 -8.004 1.00 89.56 193 GLU A O 1
ATOM 1599 N N . VAL A 1 194 ? 5.633 -15.224 -5.923 1.00 81.31 194 VAL A N 1
ATOM 1600 C CA . VAL A 1 194 ? 5.992 -13.828 -6.121 1.00 81.31 194 VAL A CA 1
ATOM 1601 C C . VAL A 1 194 ? 7.005 -13.438 -5.062 1.00 81.31 194 VAL A C 1
ATOM 1603 O O . VAL A 1 194 ? 6.791 -13.655 -3.872 1.00 81.31 194 VAL A O 1
ATOM 1606 N N . GLN A 1 195 ? 8.087 -12.791 -5.486 1.00 76.06 195 GLN A N 1
ATOM 1607 C CA . GLN A 1 195 ? 9.006 -12.144 -4.561 1.00 76.06 195 GLN A CA 1
ATOM 1608 C C . GLN A 1 195 ? 8.318 -10.905 -3.966 1.00 76.06 195 GLN A C 1
ATOM 1610 O O . GLN A 1 195 ? 8.190 -9.873 -4.632 1.00 76.06 195 GLN A O 1
ATOM 1615 N N . GLY A 1 196 ? 7.829 -11.013 -2.730 1.00 68.31 196 GLY A N 1
ATOM 1616 C CA . GLY A 1 196 ? 7.385 -9.859 -1.956 1.00 68.31 196 GLY A CA 1
ATOM 1617 C C . GLY A 1 196 ? 8.577 -9.049 -1.439 1.00 68.31 196 GLY A C 1
ATOM 1618 O O . GLY A 1 196 ? 9.740 -9.406 -1.630 1.00 68.31 196 GLY A O 1
ATOM 1619 N N . PHE A 1 197 ? 8.290 -7.925 -0.782 1.00 66.38 197 PHE A N 1
ATOM 1620 C CA . PHE A 1 197 ? 9.335 -7.029 -0.271 1.00 66.38 197 PHE A CA 1
ATOM 1621 C C . PHE A 1 197 ? 10.025 -7.536 1.004 1.00 66.38 197 PHE A C 1
ATOM 1623 O O . PHE A 1 197 ? 11.150 -7.127 1.284 1.00 66.38 197 PHE A O 1
ATOM 1630 N N . GLU A 1 198 ? 9.360 -8.394 1.779 1.00 63.28 198 GLU A N 1
ATOM 1631 C CA . GLU A 1 198 ? 9.904 -9.021 2.995 1.00 63.28 198 GLU A CA 1
ATOM 1632 C C . GLU A 1 198 ? 10.003 -10.542 2.847 1.00 63.28 198 GLU A C 1
ATOM 1634 O O . GLU A 1 198 ? 10.995 -11.142 3.257 1.00 63.28 198 GLU A O 1
ATOM 1639 N N . GLU A 1 199 ? 9.002 -11.154 2.219 1.00 73.94 199 GLU A N 1
ATOM 1640 C CA . GLU A 1 199 ? 8.893 -12.599 2.073 1.00 73.94 199 GLU A CA 1
ATOM 1641 C C . GLU A 1 199 ? 8.414 -12.997 0.677 1.00 73.94 199 GLU A C 1
ATOM 1643 O O . GLU A 1 199 ? 7.828 -12.200 -0.060 1.00 73.94 199 GLU A O 1
ATOM 1648 N N . THR A 1 200 ? 8.665 -14.250 0.308 1.00 81.06 200 THR A N 1
ATOM 1649 C CA . THR A 1 200 ? 8.093 -14.845 -0.898 1.00 81.06 200 THR A CA 1
ATOM 1650 C C . THR A 1 200 ? 6.632 -15.187 -0.634 1.00 81.06 200 THR A C 1
ATOM 1652 O O . THR A 1 200 ? 6.315 -15.957 0.271 1.00 81.06 200 THR A O 1
ATOM 1655 N N . LEU A 1 201 ? 5.741 -14.631 -1.446 1.00 85.62 201 LEU A N 1
ATOM 1656 C CA . LEU A 1 201 ? 4.306 -14.865 -1.371 1.00 85.62 201 LEU A CA 1
ATOM 1657 C C . LEU A 1 201 ? 3.923 -15.948 -2.378 1.00 85.62 201 LEU A C 1
ATOM 1659 O O . LEU A 1 201 ? 4.359 -15.921 -3.527 1.00 85.62 201 LEU A O 1
ATOM 1663 N N . THR A 1 202 ? 3.094 -16.899 -1.958 1.00 91.44 202 THR A N 1
ATOM 1664 C CA . THR A 1 202 ? 2.576 -17.955 -2.836 1.00 91.44 202 THR A CA 1
ATOM 1665 C C . THR A 1 202 ? 1.074 -17.790 -2.990 1.00 91.44 202 THR A C 1
ATOM 1667 O O . THR A 1 202 ? 0.338 -17.850 -2.006 1.00 91.44 202 THR A O 1
ATOM 1670 N N . PHE A 1 203 ? 0.615 -17.614 -4.225 1.00 93.81 203 PHE A N 1
ATOM 1671 C CA . PHE A 1 203 ? -0.799 -17.465 -4.547 1.00 93.81 203 PHE A CA 1
ATOM 1672 C C . PHE A 1 203 ? -1.313 -18.698 -5.271 1.00 93.81 203 PHE A C 1
ATOM 1674 O O . PHE A 1 203 ? -0.735 -19.138 -6.263 1.00 93.81 203 PHE A O 1
ATOM 1681 N N . GLU A 1 204 ? -2.431 -19.238 -4.796 1.00 95.94 204 GLU A N 1
ATOM 1682 C CA . GLU A 1 204 ? -3.117 -20.344 -5.455 1.00 95.94 204 GLU A CA 1
ATOM 1683 C C . GLU A 1 204 ? -3.946 -19.838 -6.644 1.00 95.94 204 GLU A C 1
ATOM 1685 O O . GLU A 1 204 ? -4.344 -18.666 -6.711 1.00 95.94 204 GLU A O 1
ATOM 1690 N N . LYS A 1 205 ? -4.239 -20.737 -7.588 1.00 95.75 205 LYS A N 1
ATOM 1691 C CA . LYS A 1 205 ? -5.138 -20.439 -8.708 1.00 95.75 205 LYS A CA 1
ATOM 1692 C C . LYS A 1 205 ? -6.493 -19.932 -8.197 1.00 95.75 205 LYS A C 1
ATOM 1694 O O . LYS A 1 205 ? -7.098 -20.536 -7.317 1.00 95.75 205 LYS A O 1
ATOM 1699 N N . GLY A 1 206 ? -6.985 -18.853 -8.798 1.00 94.12 206 GLY A N 1
ATOM 1700 C CA . GLY A 1 206 ? -8.244 -18.198 -8.442 1.00 94.12 206 GLY A CA 1
ATOM 1701 C C . GLY A 1 206 ? -8.124 -17.163 -7.320 1.00 94.12 206 GLY A C 1
ATOM 1702 O O . GLY A 1 206 ? -9.120 -16.521 -6.991 1.00 94.12 206 GLY A O 1
ATOM 1703 N N . THR A 1 207 ? -6.932 -16.957 -6.746 1.00 95.69 207 THR A N 1
ATOM 1704 C CA . THR A 1 207 ? -6.720 -15.888 -5.757 1.00 95.69 207 THR A CA 1
ATOM 1705 C C . THR A 1 207 ? -6.997 -14.530 -6.396 1.00 95.69 207 THR A C 1
ATOM 1707 O O . THR A 1 207 ? -6.446 -14.223 -7.454 1.00 95.69 207 THR A O 1
ATOM 1710 N N . LYS A 1 208 ? -7.843 -13.713 -5.761 1.00 95.69 208 LYS A N 1
ATOM 1711 C CA . LYS A 1 208 ? -8.196 -12.375 -6.249 1.00 95.69 208 LYS A CA 1
ATOM 1712 C C . LYS A 1 208 ? -7.237 -11.331 -5.703 1.00 95.69 208 LYS A C 1
ATOM 1714 O O . LYS A 1 208 ? -6.921 -11.365 -4.518 1.00 95.69 208 LYS A O 1
ATOM 1719 N N . LEU A 1 209 ? -6.849 -10.378 -6.540 1.00 95.38 209 LEU A N 1
ATOM 1720 C CA . LEU A 1 209 ? -5.930 -9.297 -6.198 1.00 95.38 209 LEU A CA 1
ATOM 1721 C C . LEU A 1 209 ? -6.460 -7.955 -6.713 1.00 95.38 209 LEU A C 1
ATOM 1723 O O . LEU A 1 209 ? -7.005 -7.877 -7.814 1.00 95.38 209 LEU A O 1
ATOM 1727 N N . ASP A 1 210 ? -6.242 -6.891 -5.951 1.00 94.25 210 ASP A N 1
ATOM 1728 C CA . ASP A 1 210 ? -6.449 -5.511 -6.381 1.00 94.25 210 ASP A CA 1
ATOM 1729 C C . ASP A 1 210 ? -5.248 -5.031 -7.196 1.00 94.25 210 ASP A C 1
ATOM 1731 O O . ASP A 1 210 ? -4.123 -5.040 -6.702 1.00 94.25 210 ASP A O 1
ATOM 1735 N N . ILE A 1 211 ? -5.460 -4.520 -8.407 1.00 92.56 211 ILE A N 1
ATOM 1736 C CA . ILE A 1 211 ? -4.414 -3.792 -9.132 1.00 92.56 211 ILE A CA 1
ATOM 1737 C C . ILE A 1 211 ? -4.411 -2.344 -8.668 1.00 92.56 211 ILE A C 1
ATOM 1739 O O . ILE A 1 211 ? -5.344 -1.589 -8.949 1.00 92.56 211 ILE A O 1
ATOM 1743 N N . ILE A 1 212 ? -3.349 -1.950 -7.971 1.00 88.69 212 ILE A N 1
ATOM 1744 C CA . ILE A 1 212 ? -3.189 -0.598 -7.425 1.00 88.69 212 ILE A CA 1
ATOM 1745 C C . ILE A 1 212 ? -2.373 0.308 -8.352 1.00 88.69 212 ILE A C 1
ATOM 1747 O O . ILE A 1 212 ? -2.643 1.505 -8.412 1.00 88.69 212 ILE A O 1
ATOM 1751 N N . ASP A 1 213 ? -1.476 -0.261 -9.163 1.00 85.31 213 ASP A N 1
ATOM 1752 C CA . ASP A 1 213 ? -0.824 0.443 -10.269 1.00 85.31 213 ASP A CA 1
ATOM 1753 C C . ASP A 1 213 ? -0.703 -0.463 -11.500 1.00 85.31 213 ASP A C 1
ATOM 1755 O O . ASP A 1 213 ? -0.299 -1.628 -11.429 1.00 85.31 213 ASP A O 1
ATOM 1759 N N . LYS A 1 214 ? -1.054 0.092 -12.660 1.00 82.12 214 LYS A N 1
ATOM 1760 C CA . LYS A 1 214 ? -0.951 -0.600 -13.944 1.00 82.12 214 LYS A CA 1
ATOM 1761 C C . LYS A 1 214 ? 0.485 -0.742 -14.428 1.00 82.12 214 LYS A C 1
ATOM 1763 O O . LYS A 1 214 ? 0.705 -1.601 -15.291 1.00 82.12 214 LYS A O 1
ATOM 1768 N N . LEU A 1 215 ? 1.394 0.119 -13.953 1.00 77.44 215 LEU A N 1
ATOM 1769 C CA . LEU A 1 215 ? 2.783 0.216 -14.405 1.00 77.44 215 LEU A CA 1
ATOM 1770 C C . LEU A 1 215 ? 2.835 0.041 -15.927 1.00 77.44 215 LEU A C 1
ATOM 1772 O O . LEU A 1 215 ? 3.273 -0.986 -16.444 1.00 77.44 215 LEU A O 1
ATOM 1776 N N . THR A 1 216 ? 2.222 0.971 -16.665 1.00 70.00 216 THR A N 1
ATOM 1777 C CA . THR A 1 216 ? 1.789 0.748 -18.061 1.00 70.00 216 THR A CA 1
ATOM 1778 C C . THR A 1 216 ? 2.911 0.246 -18.977 1.00 70.00 216 THR A C 1
ATOM 1780 O O . THR A 1 216 ? 2.647 -0.548 -19.874 1.00 70.00 216 THR A O 1
ATOM 1783 N N . ARG A 1 217 ? 4.162 0.644 -18.711 1.00 69.75 217 ARG A N 1
ATOM 1784 C CA . ARG A 1 217 ? 5.360 0.235 -19.464 1.00 69.75 217 ARG A CA 1
ATOM 1785 C C . ARG A 1 217 ? 6.023 -1.063 -18.971 1.00 69.75 217 ARG A C 1
ATOM 1787 O O . ARG A 1 217 ? 6.939 -1.547 -19.620 1.00 69.75 217 ARG A O 1
ATOM 1794 N N . SER A 1 218 ? 5.565 -1.626 -17.855 1.00 76.94 218 SER A N 1
ATOM 1795 C CA . SER A 1 218 ? 6.088 -2.852 -17.241 1.00 76.94 218 SER A CA 1
ATOM 1796 C C . SER A 1 218 ? 5.333 -4.102 -17.704 1.00 76.94 218 SER A C 1
ATOM 1798 O O . SER A 1 218 ? 4.174 -4.038 -18.124 1.00 76.94 218 SER A O 1
ATOM 1800 N N . THR A 1 219 ? 5.967 -5.267 -17.591 1.00 77.94 219 THR A N 1
ATOM 1801 C CA . THR A 1 219 ? 5.329 -6.586 -17.749 1.00 77.94 219 THR A CA 1
ATOM 1802 C C . THR A 1 219 ? 4.609 -7.048 -16.480 1.00 77.94 219 THR A C 1
ATOM 1804 O O . THR A 1 219 ? 3.927 -8.075 -16.509 1.00 77.94 219 THR A O 1
ATOM 1807 N N . ALA A 1 220 ? 4.725 -6.289 -15.388 1.00 83.88 220 ALA A N 1
ATOM 1808 C CA . ALA A 1 220 ? 4.075 -6.534 -14.110 1.00 83.88 220 ALA A CA 1
ATOM 1809 C C . ALA A 1 220 ? 3.057 -5.439 -13.765 1.00 83.88 220 ALA A C 1
ATOM 1811 O O . ALA A 1 220 ? 3.138 -4.310 -14.250 1.00 83.88 220 ALA A O 1
ATOM 1812 N N . TYR A 1 221 ? 2.094 -5.792 -12.926 1.00 87.81 221 TYR A N 1
ATOM 1813 C CA . TYR A 1 221 ? 1.270 -4.862 -12.171 1.00 87.81 221 TYR A CA 1
ATOM 1814 C C . TYR A 1 221 ? 1.846 -4.683 -10.771 1.00 87.81 221 TYR A C 1
ATOM 1816 O O . TYR A 1 221 ? 2.455 -5.613 -10.238 1.00 87.81 221 TYR A O 1
ATOM 1824 N N . LEU A 1 222 ? 1.571 -3.533 -10.159 1.00 86.81 222 LEU A N 1
ATOM 1825 C CA . LEU A 1 222 ? 1.588 -3.440 -8.709 1.00 86.81 222 LEU A CA 1
ATOM 1826 C C . LEU A 1 222 ? 0.219 -3.886 -8.200 1.00 86.81 222 LEU A C 1
ATOM 1828 O O . LEU A 1 222 ? -0.807 -3.269 -8.514 1.00 86.81 222 LEU A O 1
ATOM 1832 N N . ALA A 1 223 ? 0.216 -4.970 -7.443 1.00 92.50 223 ALA A N 1
ATOM 1833 C CA . ALA A 1 223 ? -0.978 -5.597 -6.921 1.00 92.50 223 ALA A CA 1
ATOM 1834 C C . ALA A 1 223 ? -1.000 -5.563 -5.395 1.00 92.50 223 ALA A C 1
ATOM 1836 O O . ALA A 1 223 ? 0.012 -5.327 -4.729 1.00 92.50 223 ALA A O 1
ATOM 1837 N N . ARG A 1 224 ? -2.194 -5.796 -4.862 1.00 93.62 224 ARG A N 1
ATOM 1838 C CA . ARG A 1 224 ? -2.459 -5.949 -3.445 1.00 93.62 224 ARG A CA 1
ATOM 1839 C C . ARG A 1 224 ? -3.410 -7.115 -3.210 1.00 93.62 224 ARG A C 1
ATOM 1841 O O . ARG A 1 224 ? -4.403 -7.231 -3.922 1.00 93.62 224 ARG A O 1
ATOM 1848 N N . ASP A 1 225 ? -3.138 -7.961 -2.226 1.00 94.62 225 ASP A N 1
ATOM 1849 C CA . ASP A 1 225 ? -4.058 -9.044 -1.851 1.00 94.62 225 ASP A CA 1
ATOM 1850 C C . ASP A 1 225 ? -5.138 -8.595 -0.846 1.00 94.62 225 ASP A C 1
ATOM 1852 O O . ASP A 1 225 ? -5.254 -7.416 -0.496 1.00 94.62 225 ASP A O 1
ATOM 1856 N N . LYS A 1 226 ? -5.948 -9.549 -0.372 1.00 94.25 226 LYS A N 1
ATOM 1857 C CA . LYS A 1 226 ? -6.984 -9.289 0.634 1.00 94.25 226 LYS A CA 1
ATOM 1858 C C . LYS A 1 226 ? -6.409 -8.791 1.963 1.00 94.25 226 LYS A C 1
ATOM 1860 O O . LYS A 1 226 ? -7.029 -7.951 2.596 1.00 94.25 226 LYS A O 1
ATOM 1865 N N . ASP A 1 227 ? -5.241 -9.261 2.390 1.00 93.81 227 ASP A N 1
ATOM 1866 C CA . ASP A 1 227 ? -4.633 -8.869 3.671 1.00 93.81 227 ASP A CA 1
ATOM 1867 C C . ASP A 1 227 ? -3.911 -7.510 3.559 1.00 93.81 227 ASP A C 1
ATOM 1869 O O . ASP A 1 227 ? -3.512 -6.871 4.540 1.00 93.81 227 ASP A O 1
ATOM 1873 N N . GLY A 1 228 ? -3.812 -7.010 2.331 1.00 93.06 228 GLY A N 1
ATOM 1874 C CA . GLY A 1 228 ? -3.250 -5.728 1.992 1.00 93.06 228 GLY A CA 1
ATOM 1875 C C . GLY A 1 228 ? -1.772 -5.799 1.639 1.00 93.06 228 GLY A C 1
ATOM 1876 O O . GLY A 1 228 ? -1.195 -4.727 1.471 1.00 93.06 228 GLY A O 1
ATOM 1877 N N . TYR A 1 229 ? -1.164 -6.982 1.512 1.00 92.81 229 TYR A N 1
ATOM 1878 C CA . TYR A 1 229 ? 0.223 -7.113 1.064 1.00 92.81 229 TYR A CA 1
ATOM 1879 C C . TYR A 1 229 ? 0.385 -6.509 -0.313 1.00 92.81 229 TYR A C 1
ATOM 1881 O O . TYR A 1 229 ? -0.373 -6.837 -1.222 1.00 92.81 229 TYR A O 1
ATOM 1889 N N . VAL A 1 230 ? 1.378 -5.638 -0.462 1.00 88.69 230 VAL A N 1
ATOM 1890 C CA . VAL A 1 230 ? 1.709 -5.016 -1.743 1.00 88.69 230 VAL A CA 1
ATOM 1891 C C . VAL A 1 230 ? 2.852 -5.780 -2.398 1.00 88.69 230 VAL A C 1
ATOM 1893 O O . VAL A 1 230 ? 3.864 -6.056 -1.757 1.00 88.69 230 VAL A O 1
ATOM 1896 N N . PHE A 1 231 ? 2.706 -6.116 -3.676 1.00 87.00 231 PHE A N 1
ATOM 1897 C CA . PHE A 1 231 ? 3.711 -6.873 -4.423 1.00 87.00 231 PHE A CA 1
ATOM 1898 C C . PHE A 1 231 ? 3.561 -6.678 -5.931 1.00 87.00 231 PHE A C 1
ATOM 1900 O O . PHE A 1 231 ? 2.570 -6.139 -6.426 1.00 87.00 231 PHE A O 1
ATOM 1907 N N . HIS A 1 232 ? 4.559 -7.141 -6.678 1.00 85.12 232 HIS A N 1
ATOM 1908 C CA . HIS A 1 232 ? 4.530 -7.121 -8.134 1.00 85.12 232 HIS A CA 1
ATOM 1909 C C . HIS A 1 232 ? 4.053 -8.456 -8.672 1.00 85.12 232 HIS A C 1
ATOM 1911 O O . HIS A 1 232 ? 4.571 -9.495 -8.287 1.00 85.12 232 HIS A O 1
ATOM 1917 N N . ILE A 1 233 ? 3.113 -8.442 -9.608 1.00 87.56 233 ILE A N 1
ATOM 1918 C CA . ILE A 1 233 ? 2.654 -9.668 -10.259 1.00 87.56 233 ILE A CA 1
ATOM 1919 C C . ILE A 1 233 ? 2.691 -9.520 -11.769 1.00 87.56 233 ILE A C 1
ATOM 1921 O O . ILE A 1 233 ? 2.292 -8.497 -12.322 1.00 87.56 233 ILE A O 1
ATOM 1925 N N . LEU A 1 234 ? 3.184 -10.544 -12.462 1.00 87.44 234 LEU A N 1
ATOM 1926 C CA . LEU A 1 234 ? 3.271 -10.519 -13.916 1.00 87.44 234 LEU A CA 1
ATOM 1927 C C . LEU A 1 234 ? 1.873 -10.433 -14.532 1.00 87.44 234 LEU A C 1
ATOM 1929 O O . LEU A 1 234 ? 0.988 -11.226 -14.209 1.00 87.44 234 LEU A O 1
ATOM 1933 N N . LYS A 1 235 ? 1.697 -9.529 -15.501 1.00 88.62 235 LYS A N 1
ATOM 1934 C CA . LYS A 1 235 ? 0.422 -9.328 -16.211 1.00 88.62 235 LYS A CA 1
ATOM 1935 C C . LYS A 1 235 ? -0.079 -10.632 -16.838 1.00 88.62 235 LYS A C 1
ATOM 1937 O O . LYS A 1 235 ? -1.269 -10.922 -16.801 1.00 88.62 235 LYS A O 1
ATOM 1942 N N . LYS A 1 236 ? 0.842 -11.460 -17.352 1.00 88.94 236 LYS A N 1
ATOM 1943 C CA . LYS A 1 236 ? 0.527 -12.771 -17.947 1.00 88.94 236 LYS A CA 1
ATOM 1944 C C . LYS A 1 236 ? -0.066 -13.774 -16.948 1.00 88.94 236 LYS A C 1
ATOM 1946 O O . LYS A 1 236 ? -0.910 -14.573 -17.351 1.00 88.94 236 LYS A O 1
ATOM 1951 N N . ALA A 1 237 ? 0.325 -13.693 -15.671 1.00 90.25 237 ALA A N 1
ATOM 1952 C CA . ALA A 1 237 ? -0.118 -14.592 -14.601 1.00 90.25 237 ALA A CA 1
ATOM 1953 C C . ALA A 1 237 ? -1.545 -14.286 -14.108 1.00 90.25 237 ALA A C 1
ATOM 1955 O O . ALA A 1 237 ? -2.108 -15.052 -13.329 1.00 90.25 237 ALA A O 1
ATOM 1956 N N . CYS A 1 238 ? -2.142 -13.187 -14.579 1.00 93.69 238 CYS A N 1
ATOM 1957 C CA . CYS A 1 238 ? -3.426 -12.685 -14.108 1.00 93.69 238 CYS A CA 1
ATOM 1958 C C . CYS A 1 238 ? -4.490 -12.669 -15.218 1.00 93.69 238 CYS A C 1
ATOM 1960 O O . CYS A 1 238 ? -4.180 -12.421 -16.390 1.00 93.69 238 CYS A O 1
ATOM 1962 N N . SER A 1 239 ? -5.756 -12.882 -14.859 1.00 94.44 239 SER A N 1
ATOM 1963 C CA . SER A 1 239 ? -6.938 -12.545 -15.675 1.00 94.44 239 SER A CA 1
ATOM 1964 C C . SER A 1 239 ? -7.719 -11.419 -15.008 1.00 94.44 239 SER A C 1
ATOM 1966 O O . SER A 1 239 ? -7.861 -11.384 -13.792 1.00 94.44 239 SER A O 1
ATOM 1968 N N . ARG A 1 240 ? -8.230 -10.467 -15.793 1.00 93.06 240 ARG A N 1
ATOM 1969 C CA . ARG A 1 240 ? -9.047 -9.370 -15.261 1.00 93.06 240 ARG A CA 1
ATOM 1970 C C . ARG A 1 240 ? -10.410 -9.893 -14.816 1.00 93.06 240 ARG A C 1
ATOM 1972 O O . ARG A 1 240 ? -11.069 -10.592 -15.579 1.00 93.06 240 ARG A O 1
ATOM 1979 N N . LEU A 1 241 ? -10.840 -9.498 -13.620 1.00 89.31 241 LEU A N 1
ATOM 1980 C CA . LEU A 1 241 ? -12.165 -9.813 -13.099 1.00 89.31 241 LEU A CA 1
ATOM 1981 C C . LEU A 1 241 ? -13.176 -8.711 -13.462 1.00 89.31 241 LEU A C 1
ATOM 1983 O O . LEU A 1 241 ? -12.808 -7.534 -13.499 1.00 89.31 241 LEU A O 1
ATOM 1987 N N . PRO A 1 242 ? -14.461 -9.058 -13.664 1.00 81.44 242 PRO A N 1
ATOM 1988 C CA . PRO A 1 242 ? -15.541 -8.090 -13.874 1.00 81.44 242 PRO A CA 1
ATOM 1989 C C . PRO A 1 242 ? -16.028 -7.443 -12.562 1.00 81.44 242 PRO A C 1
ATOM 1991 O O . PRO A 1 242 ? -17.076 -6.809 -12.533 1.00 81.44 242 PRO A O 1
ATOM 1994 N N . ILE A 1 243 ? -15.309 -7.641 -11.455 1.00 74.25 243 ILE A N 1
ATOM 1995 C CA . ILE A 1 243 ? -15.709 -7.167 -10.129 1.00 74.25 243 ILE A CA 1
ATOM 1996 C C . ILE A 1 243 ? -15.464 -5.655 -10.018 1.00 74.25 243 ILE A C 1
ATOM 1998 O O . ILE A 1 243 ? -14.411 -5.153 -10.414 1.00 74.25 243 ILE A O 1
ATOM 2002 N N . HIS A 1 244 ? -16.439 -4.952 -9.436 1.00 71.38 244 HIS A N 1
ATOM 2003 C CA . HIS A 1 244 ? -16.429 -3.499 -9.233 1.00 71.38 244 HIS A CA 1
ATOM 2004 C C . HIS A 1 244 ? -16.085 -3.061 -7.802 1.00 71.38 244 HIS A C 1
ATOM 2006 O O . HIS A 1 244 ? -16.126 -1.871 -7.522 1.00 71.38 244 HIS A O 1
ATOM 2012 N N . SER A 1 245 ? -15.785 -3.997 -6.901 1.00 83.94 245 SER A N 1
ATOM 2013 C CA . SER A 1 245 ? -15.405 -3.721 -5.511 1.00 83.94 245 SER A CA 1
ATOM 2014 C C . SER A 1 245 ? -13.980 -4.203 -5.231 1.00 83.94 245 SER A C 1
ATOM 2016 O O . SER A 1 245 ? -13.565 -5.217 -5.803 1.00 83.94 245 SER A O 1
ATOM 2018 N N . PRO A 1 246 ? -13.231 -3.517 -4.353 1.00 89.44 246 PRO A N 1
ATOM 2019 C CA . PRO A 1 246 ? -11.876 -3.925 -4.011 1.00 89.44 246 PRO A CA 1
ATOM 2020 C C . PRO A 1 246 ? -11.883 -5.250 -3.243 1.00 89.44 246 PRO A C 1
ATOM 2022 O O . PRO A 1 246 ? -12.755 -5.495 -2.408 1.00 89.44 246 PRO A O 1
ATOM 2025 N N . VAL A 1 247 ? -10.862 -6.073 -3.460 1.00 92.31 247 VAL A N 1
ATOM 2026 C CA . VAL A 1 247 ? -10.631 -7.335 -2.744 1.00 92.31 247 VAL A CA 1
ATOM 2027 C C . VAL A 1 247 ? -10.493 -7.100 -1.237 1.00 92.31 247 VAL A C 1
ATOM 2029 O O . VAL A 1 247 ? -10.933 -7.930 -0.446 1.00 92.31 247 VAL A O 1
ATOM 2032 N N . LEU A 1 248 ? -9.990 -5.931 -0.817 1.00 92.38 248 LEU A N 1
ATOM 2033 C CA . LEU A 1 248 ? -9.971 -5.538 0.599 1.00 92.38 248 LEU A CA 1
ATOM 2034 C C . LEU A 1 248 ? -11.347 -5.611 1.278 1.00 92.38 248 LEU A C 1
ATOM 2036 O O . LEU A 1 248 ? -11.399 -5.847 2.485 1.00 92.38 248 LEU A O 1
ATOM 2040 N N . TRP A 1 249 ? -12.444 -5.443 0.527 1.00 90.88 249 TRP A N 1
ATOM 2041 C CA . TRP A 1 249 ? -13.814 -5.545 1.039 1.00 90.88 249 TRP A CA 1
ATOM 2042 C C . TRP A 1 249 ? -14.128 -6.930 1.620 1.00 90.88 249 TRP A C 1
ATOM 2044 O O . TRP A 1 249 ? -15.065 -7.068 2.401 1.00 90.88 249 TRP A O 1
ATOM 2054 N N . GLU A 1 250 ? -13.347 -7.966 1.309 1.00 90.88 250 GLU A N 1
ATOM 2055 C CA . GLU A 1 250 ? -13.492 -9.280 1.947 1.00 90.88 250 GLU A CA 1
ATOM 2056 C C . GLU A 1 250 ? -13.188 -9.235 3.458 1.00 90.88 250 GLU A C 1
ATOM 2058 O O . GLU A 1 250 ? -13.653 -10.098 4.198 1.00 90.88 250 GLU A O 1
ATOM 2063 N N . ASN A 1 251 ? -12.509 -8.193 3.950 1.00 93.50 251 ASN A N 1
ATOM 2064 C CA . ASN A 1 251 ? -12.235 -8.009 5.372 1.00 93.50 251 ASN A CA 1
ATOM 2065 C C . ASN A 1 251 ? -13.273 -7.130 6.063 1.00 93.50 251 ASN A C 1
ATOM 2067 O O . ASN A 1 251 ? -13.709 -6.117 5.520 1.00 93.50 251 ASN A O 1
ATOM 2071 N N . ASP A 1 252 ? -13.604 -7.467 7.306 1.00 92.50 252 ASP A N 1
ATOM 2072 C CA . ASP A 1 252 ? -14.525 -6.669 8.126 1.00 92.50 252 ASP A CA 1
ATOM 2073 C C . ASP A 1 252 ? -13.901 -5.348 8.575 1.00 92.50 252 ASP A C 1
ATOM 2075 O O . ASP A 1 252 ? -14.581 -4.344 8.711 1.00 92.50 252 ASP A O 1
ATOM 2079 N N . TRP A 1 253 ? -12.577 -5.298 8.723 1.00 94.56 253 TRP A N 1
ATOM 2080 C CA . TRP A 1 253 ? -11.882 -4.074 9.113 1.00 94.56 253 TRP A CA 1
ATOM 2081 C C . TRP A 1 253 ? -11.816 -3.010 8.007 1.00 94.56 253 TRP A C 1
ATOM 2083 O O . TRP A 1 253 ? -11.332 -1.911 8.289 1.00 94.56 253 TRP A O 1
ATOM 2093 N N . PHE A 1 254 ? -12.270 -3.289 6.776 1.00 95.00 254 PHE A N 1
ATOM 2094 C CA . PHE A 1 254 ? -12.223 -2.346 5.654 1.00 95.00 254 PHE A CA 1
ATOM 2095 C C . PHE A 1 254 ? -13.615 -1.886 5.210 1.00 95.00 254 PHE A C 1
ATOM 2097 O O . PHE A 1 254 ? -14.442 -2.685 4.779 1.00 95.00 254 PHE A O 1
ATOM 2104 N N . HIS A 1 255 ? -13.854 -0.574 5.266 1.00 92.94 255 HIS A N 1
ATOM 2105 C CA . HIS A 1 255 ? -15.087 0.064 4.800 1.00 92.94 255 HIS A CA 1
ATOM 2106 C C . HIS A 1 255 ? -14.738 1.167 3.792 1.00 92.94 255 HIS A C 1
ATOM 2108 O O . HIS A 1 255 ? -14.143 2.187 4.155 1.00 92.94 255 HIS A O 1
ATOM 2114 N N . GLU A 1 256 ? -15.111 0.990 2.521 1.00 84.81 256 GLU A N 1
ATOM 2115 C CA . GLU A 1 256 ? -14.665 1.878 1.437 1.00 84.81 256 GLU A CA 1
ATOM 2116 C C . GLU A 1 256 ? -15.170 3.320 1.594 1.00 84.81 256 GLU A C 1
ATOM 2118 O O . GLU A 1 256 ? -14.381 4.261 1.508 1.00 84.81 256 GLU A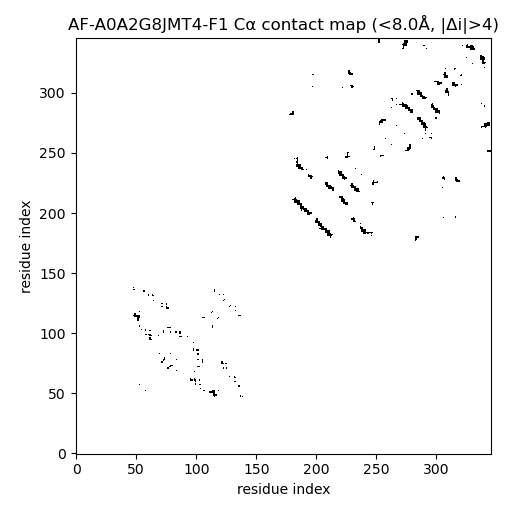 O 1
ATOM 2123 N N . GLU A 1 257 ? -16.462 3.512 1.862 1.00 81.06 257 GLU A N 1
ATOM 2124 C CA . GLU A 1 257 ? -17.111 4.831 1.819 1.00 81.06 257 GLU A CA 1
ATOM 2125 C C . GLU A 1 257 ? -17.808 5.209 3.132 1.00 81.06 257 GLU A C 1
ATOM 2127 O O . GLU A 1 257 ? -18.933 5.701 3.146 1.00 81.06 257 GLU A O 1
ATOM 2132 N N . ILE A 1 258 ? -17.127 5.017 4.264 1.00 88.06 258 ILE A N 1
ATOM 2133 C CA . ILE A 1 258 ? -17.615 5.511 5.557 1.00 88.06 258 ILE A CA 1
ATOM 2134 C C . ILE A 1 258 ? -17.005 6.880 5.896 1.00 88.06 258 ILE A C 1
ATOM 2136 O O . ILE A 1 258 ? -15.787 7.071 5.911 1.00 88.06 258 ILE A O 1
ATOM 2140 N N . SER A 1 259 ? -17.853 7.875 6.152 1.00 85.56 259 SER A N 1
ATOM 2141 C CA . SER A 1 259 ? -17.425 9.237 6.493 1.00 85.56 259 SER A CA 1
ATOM 2142 C C . SER A 1 259 ? -17.088 9.391 7.981 1.00 85.56 259 SER A C 1
ATOM 2144 O O . SER A 1 259 ? -17.547 8.630 8.832 1.00 85.56 259 SER A O 1
ATOM 2146 N N . ARG A 1 260 ? -16.319 10.436 8.322 1.00 84.56 260 ARG A N 1
ATOM 2147 C CA . ARG A 1 260 ? -16.010 10.769 9.727 1.00 84.56 260 ARG A CA 1
ATOM 2148 C C . ARG A 1 260 ? -17.278 11.019 10.551 1.00 84.56 260 ARG A C 1
ATOM 2150 O O . ARG A 1 260 ? -17.385 10.499 11.651 1.00 84.56 260 ARG A O 1
ATOM 2157 N N . GLY A 1 261 ? -18.246 11.749 9.990 1.00 86.75 261 GLY A N 1
ATOM 2158 C CA . GLY A 1 261 ? -19.504 12.052 10.677 1.00 86.75 261 GLY A CA 1
ATOM 2159 C C . GLY A 1 261 ? -20.357 10.809 10.942 1.00 86.75 261 GLY A C 1
ATOM 2160 O O . GLY A 1 261 ? -20.946 10.697 12.012 1.00 86.75 261 GLY A O 1
ATOM 2161 N N . GLN A 1 262 ? -20.376 9.840 10.018 1.00 90.25 262 GLN A N 1
ATOM 2162 C CA . GLN A 1 262 ? -21.028 8.546 10.258 1.00 90.25 262 GLN A CA 1
ATOM 2163 C C . GLN A 1 262 ? -20.339 7.778 11.391 1.00 90.25 262 GLN A C 1
ATOM 2165 O O . GLN A 1 262 ? -21.015 7.237 12.264 1.00 90.25 262 GLN A O 1
ATOM 2170 N N . LEU A 1 263 ? -19.002 7.784 11.429 1.00 91.44 263 LEU A N 1
ATOM 2171 C CA . LEU A 1 263 ? -18.243 7.135 12.501 1.00 91.44 263 LEU A CA 1
ATOM 2172 C C . LEU A 1 263 ? -18.473 7.776 13.867 1.00 91.44 263 LEU A C 1
ATOM 2174 O O . LEU A 1 263 ? -18.545 7.055 14.855 1.00 91.44 263 LEU A O 1
ATOM 2178 N N . ASP A 1 264 ? -18.643 9.096 13.942 1.00 88.62 264 ASP A N 1
ATOM 2179 C CA . ASP A 1 264 ? -18.958 9.780 15.202 1.00 88.62 264 ASP A CA 1
ATOM 2180 C C . ASP A 1 264 ? -20.310 9.362 15.796 1.00 88.62 264 ASP A C 1
ATOM 2182 O O . ASP A 1 264 ? -20.531 9.561 16.992 1.00 88.62 264 ASP A O 1
ATOM 2186 N N . VAL A 1 265 ? -21.216 8.812 14.981 1.00 91.88 265 VAL A N 1
ATOM 2187 C CA . VAL A 1 265 ? -22.491 8.235 15.426 1.00 91.88 265 VAL A CA 1
ATOM 2188 C C . VAL A 1 265 ? -22.309 6.755 15.742 1.00 91.88 265 VAL A C 1
ATOM 2190 O O . VAL A 1 265 ? -22.571 6.350 16.870 1.00 91.88 265 VAL A O 1
ATOM 2193 N N . ILE A 1 266 ? -21.789 5.976 14.788 1.00 92.50 266 ILE A N 1
ATOM 2194 C CA . ILE A 1 266 ? -21.624 4.519 14.911 1.00 92.50 266 ILE A CA 1
ATOM 2195 C C . ILE A 1 266 ? -20.747 4.173 16.116 1.00 92.50 266 ILE A C 1
ATOM 2197 O O . ILE A 1 266 ? -21.117 3.351 16.949 1.00 92.50 266 ILE A O 1
ATOM 2201 N N . PHE A 1 267 ? -19.619 4.863 16.287 1.00 92.94 267 PHE A N 1
ATOM 2202 C CA . PHE A 1 267 ? -18.707 4.581 17.386 1.00 92.94 267 PHE A CA 1
ATOM 2203 C C . PHE A 1 267 ? -19.228 5.024 18.767 1.00 92.94 267 PHE A C 1
ATOM 2205 O O . PHE A 1 267 ? -18.540 4.835 19.774 1.00 92.94 267 PHE A O 1
ATOM 2212 N N . ARG A 1 268 ? -20.408 5.651 18.885 1.00 90.06 268 ARG A N 1
ATOM 2213 C CA . ARG A 1 268 ? -21.013 5.926 20.207 1.00 90.06 268 ARG A CA 1
ATOM 2214 C C . ARG A 1 268 ? -21.457 4.650 20.902 1.00 90.06 268 ARG A C 1
ATOM 2216 O O . ARG A 1 268 ? -21.373 4.595 22.123 1.00 90.06 268 ARG A O 1
ATOM 2223 N N . GLU A 1 269 ? -21.869 3.657 20.125 1.00 90.00 269 GLU A N 1
ATOM 2224 C CA . GLU A 1 269 ? -22.430 2.395 20.611 1.00 90.00 269 GLU A CA 1
ATOM 2225 C C . GLU A 1 269 ? -21.406 1.247 20.598 1.00 90.00 269 GLU A C 1
ATOM 2227 O O . GLU A 1 269 ? -21.740 0.112 20.913 1.00 90.00 269 GLU A O 1
ATOM 2232 N N . THR A 1 270 ? -20.144 1.536 20.262 1.00 93.56 270 THR A N 1
ATOM 2233 C CA . THR A 1 270 ? -19.057 0.548 20.206 1.00 93.56 270 THR A CA 1
ATOM 2234 C C . THR A 1 270 ? -18.063 0.715 21.350 1.00 93.56 270 THR A C 1
ATOM 2236 O O . THR A 1 270 ? -17.841 1.825 21.843 1.00 93.56 270 THR A O 1
ATOM 2239 N N . ASP A 1 271 ? -17.346 -0.359 21.667 1.00 94.31 271 ASP A N 1
ATOM 2240 C CA . ASP A 1 271 ? -16.293 -0.349 22.678 1.00 94.31 271 ASP A CA 1
ATOM 2241 C C . ASP A 1 271 ? -15.065 0.483 22.277 1.00 94.31 271 ASP A C 1
ATOM 2243 O O . ASP A 1 271 ? -14.719 0.636 21.099 1.00 94.31 271 ASP A O 1
ATOM 2247 N N . VAL A 1 272 ? -14.351 0.987 23.287 1.00 93.62 272 VAL A N 1
ATOM 2248 C CA . VAL A 1 272 ? -13.061 1.668 23.107 1.00 93.62 272 VAL A CA 1
ATOM 2249 C C . VAL A 1 272 ? -12.046 0.720 22.466 1.00 93.62 272 VAL A C 1
ATOM 2251 O O . VAL A 1 272 ? -11.859 -0.411 22.909 1.00 93.62 272 VAL A O 1
ATOM 2254 N N . GLY A 1 273 ? -11.358 1.204 21.432 1.00 92.75 273 GLY A N 1
ATOM 2255 C CA . GLY A 1 273 ? -10.438 0.405 20.622 1.00 92.75 273 GLY A CA 1
ATOM 2256 C C . GLY A 1 273 ? -11.088 -0.271 19.412 1.00 92.75 273 GLY A C 1
ATOM 2257 O O . GLY A 1 273 ? -10.369 -0.903 18.635 1.00 92.75 273 GLY A O 1
ATOM 2258 N N . THR A 1 274 ? -12.403 -0.117 19.212 1.00 96.94 274 THR A N 1
ATOM 2259 C CA . THR A 1 274 ? -13.057 -0.473 17.941 1.00 96.94 274 THR A CA 1
ATOM 2260 C C . THR A 1 274 ? -12.512 0.406 16.820 1.00 96.94 274 THR A C 1
ATOM 2262 O O . THR A 1 274 ? -12.368 1.619 17.008 1.00 96.94 274 THR A O 1
ATOM 2265 N N . PHE A 1 275 ? -12.174 -0.179 15.673 1.00 97.19 275 PHE A N 1
ATOM 2266 C CA . PHE A 1 275 ? -11.518 0.536 14.581 1.00 97.19 275 PHE A CA 1
ATOM 2267 C C . PHE A 1 275 ? -12.033 0.138 13.201 1.00 97.19 275 PHE A C 1
ATOM 2269 O O . PHE A 1 275 ? -12.584 -0.938 13.010 1.00 97.19 275 PHE A O 1
ATOM 2276 N N . VAL A 1 276 ? -11.793 1.004 12.221 1.00 96.88 276 VAL A N 1
ATOM 2277 C CA . VAL A 1 276 ? -12.047 0.725 10.806 1.00 96.88 276 VAL A CA 1
ATOM 2278 C C . VAL A 1 276 ? -10.982 1.383 9.939 1.00 96.88 276 VAL A C 1
ATOM 2280 O O . VAL A 1 276 ? -10.584 2.528 10.185 1.00 96.88 276 VAL A O 1
ATOM 2283 N N . ILE A 1 277 ? -10.519 0.672 8.917 1.00 95.94 277 ILE A N 1
ATOM 2284 C CA . ILE A 1 277 ? -9.738 1.238 7.821 1.00 95.94 277 ILE A CA 1
ATOM 2285 C C . ILE A 1 277 ? -10.707 1.668 6.732 1.00 95.94 277 ILE A C 1
ATOM 2287 O O . ILE A 1 277 ? -11.573 0.915 6.297 1.00 95.94 277 ILE A O 1
ATOM 2291 N N . ARG A 1 278 ? -10.547 2.906 6.290 1.00 93.31 278 ARG A N 1
ATOM 2292 C CA . ARG A 1 278 ? -11.390 3.520 5.276 1.00 93.31 278 ARG A CA 1
ATOM 2293 C C . ARG A 1 278 ? -10.565 4.316 4.291 1.00 93.31 278 ARG A C 1
ATOM 2295 O O . ARG A 1 278 ? -9.398 4.646 4.529 1.00 93.31 278 ARG A O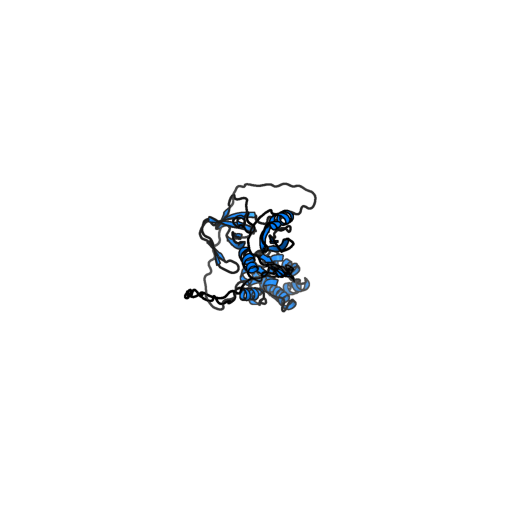 1
ATOM 2302 N N . ASN A 1 279 ? -11.211 4.716 3.212 1.00 89.56 279 ASN A N 1
ATOM 2303 C CA . ASN A 1 279 ? -10.647 5.681 2.291 1.00 89.56 279 ASN A CA 1
ATOM 2304 C C . ASN A 1 279 ? -10.319 7.011 2.994 1.00 89.56 279 ASN A C 1
ATOM 2306 O O . ASN A 1 279 ? -11.151 7.596 3.700 1.00 89.56 279 ASN A O 1
ATOM 2310 N N . SER A 1 280 ? -9.094 7.510 2.793 1.00 86.75 280 SER A N 1
ATOM 2311 C CA . SER A 1 280 ? -8.718 8.846 3.257 1.00 86.75 280 SER A CA 1
ATOM 2312 C C . SER A 1 280 ? -9.416 9.930 2.434 1.00 86.75 280 SER A C 1
ATOM 2314 O O . SER A 1 280 ? -9.793 9.732 1.277 1.00 86.75 280 SER A O 1
ATOM 2316 N N . SER A 1 281 ? -9.552 11.110 3.032 1.00 80.12 281 SER A N 1
ATOM 2317 C CA . SER A 1 281 ? -9.928 12.326 2.308 1.00 80.12 281 SER A CA 1
ATOM 2318 C C . SER A 1 281 ? -8.821 12.763 1.339 1.00 80.12 281 SER A C 1
ATOM 2320 O O . SER A 1 281 ? -9.104 13.411 0.337 1.00 80.12 281 SER A O 1
ATOM 2322 N N . GLU A 1 282 ? -7.574 12.376 1.620 1.00 79.00 282 GLU A N 1
ATOM 2323 C CA . GLU A 1 282 ? -6.440 12.547 0.714 1.00 79.00 282 GLU A CA 1
ATOM 2324 C C . GLU A 1 282 ? -6.409 11.417 -0.324 1.00 79.00 282 GLU A C 1
ATOM 2326 O O . GLU A 1 282 ? -6.596 10.238 -0.000 1.00 79.00 282 GLU A O 1
ATOM 2331 N N . VAL A 1 283 ? -6.200 11.791 -1.586 1.00 76.69 283 VAL A N 1
ATOM 2332 C CA . VAL A 1 283 ? -6.208 10.873 -2.733 1.00 76.69 283 VAL A CA 1
ATOM 2333 C C . VAL A 1 283 ? -5.069 9.858 -2.601 1.00 76.69 283 VAL A C 1
ATOM 2335 O O . VAL A 1 283 ? -3.976 10.208 -2.173 1.00 76.69 283 VAL A O 1
ATOM 2338 N N . GLY A 1 284 ? -5.329 8.594 -2.951 1.00 77.75 284 GLY A N 1
ATOM 2339 C CA . GLY A 1 284 ? -4.306 7.538 -2.950 1.00 77.75 284 GLY A CA 1
ATOM 2340 C C . GLY A 1 284 ? -3.909 7.003 -1.569 1.00 77.75 284 GLY A C 1
ATOM 2341 O O . GLY A 1 284 ? -2.997 6.190 -1.474 1.00 77.75 284 GLY A O 1
ATOM 2342 N N . HIS A 1 285 ? -4.572 7.433 -0.491 1.00 87.69 285 HIS A N 1
ATOM 2343 C CA . HIS A 1 285 ? -4.228 7.033 0.874 1.00 87.69 285 HIS A CA 1
ATOM 2344 C C . HIS A 1 285 ? -5.420 6.457 1.643 1.00 87.69 285 HIS A C 1
ATOM 2346 O O . HIS A 1 285 ? -6.589 6.712 1.313 1.00 87.69 285 HIS A O 1
ATOM 2352 N N . PHE A 1 286 ? -5.109 5.725 2.713 1.00 93.00 286 PHE A N 1
ATOM 2353 C CA . PHE A 1 286 ? -6.083 5.219 3.674 1.00 93.00 286 PHE A CA 1
ATOM 2354 C C . PHE A 1 286 ? -6.079 6.046 4.958 1.00 93.00 286 PHE A C 1
ATOM 2356 O O . PHE A 1 286 ? -5.173 6.835 5.239 1.00 93.00 286 PHE A O 1
ATOM 2363 N N . ALA A 1 287 ? -7.135 5.888 5.741 1.00 93.25 287 ALA A N 1
ATOM 2364 C CA . ALA A 1 287 ? -7.205 6.391 7.096 1.00 93.25 287 ALA A CA 1
ATOM 2365 C C . ALA A 1 287 ? -7.733 5.285 8.002 1.00 93.25 287 ALA A C 1
ATOM 2367 O O . ALA A 1 287 ? -8.717 4.630 7.664 1.00 93.25 287 ALA A O 1
ATOM 2368 N N . ILE A 1 288 ? -7.117 5.117 9.167 1.00 95.56 288 ILE A N 1
ATOM 2369 C CA . ILE A 1 288 ? -7.669 4.288 10.233 1.00 95.56 288 ILE A CA 1
ATOM 2370 C C . ILE A 1 288 ? -8.378 5.185 11.238 1.00 95.56 288 ILE A C 1
ATOM 2372 O O . ILE A 1 288 ? -7.827 6.181 11.713 1.00 95.56 288 ILE A O 1
ATOM 2376 N N . SER A 1 289 ? -9.629 4.854 11.522 1.00 95.44 289 SER A N 1
ATOM 2377 C CA . SER A 1 289 ? -10.451 5.555 12.504 1.00 95.44 289 SER A CA 1
ATOM 2378 C C . SER A 1 289 ? -10.671 4.630 13.687 1.00 95.44 289 SER A C 1
ATOM 2380 O O . SER A 1 289 ? -11.035 3.477 13.486 1.00 95.44 289 SER A O 1
ATOM 2382 N N . VAL A 1 290 ? -10.441 5.115 14.904 1.00 95.50 290 VAL A N 1
ATOM 2383 C CA . VAL A 1 290 ? -10.530 4.316 16.131 1.00 95.50 290 VAL A CA 1
ATOM 2384 C C . VAL A 1 290 ? -11.346 5.047 17.191 1.00 95.50 290 VAL A C 1
ATOM 2386 O O . VAL A 1 290 ? -11.180 6.252 17.412 1.00 95.50 290 VAL A O 1
ATOM 2389 N N . LYS A 1 291 ? -12.227 4.311 17.864 1.00 94.62 291 LYS A N 1
ATOM 2390 C CA . LYS A 1 291 ? -12.996 4.795 19.007 1.00 94.62 291 LYS A CA 1
ATOM 2391 C C . LYS A 1 291 ? -12.078 4.977 20.218 1.00 94.62 291 LYS A C 1
ATOM 2393 O O . LYS A 1 291 ? -11.568 4.002 20.770 1.00 94.62 291 LYS A O 1
ATOM 2398 N N . ALA A 1 292 ? -11.897 6.223 20.651 1.00 90.81 292 ALA A N 1
ATOM 2399 C CA . ALA A 1 292 ? -11.310 6.564 21.945 1.00 90.81 292 ALA A CA 1
ATOM 2400 C C . ALA A 1 292 ? -12.414 6.825 22.988 1.00 90.81 292 ALA A C 1
ATOM 2402 O O . ALA A 1 292 ? -13.603 6.775 22.681 1.00 90.81 292 ALA A O 1
ATOM 2403 N N . TYR A 1 293 ? -12.044 7.121 24.235 1.00 86.69 293 TYR A N 1
ATOM 2404 C CA . TYR A 1 293 ? -13.018 7.298 25.321 1.00 86.69 293 TYR A CA 1
ATOM 2405 C C . TYR A 1 293 ? -14.068 8.381 25.039 1.00 86.69 293 TYR A C 1
ATOM 2407 O O . TYR A 1 293 ? -15.253 8.165 25.275 1.00 86.69 293 TYR A O 1
ATOM 2415 N N . ARG A 1 294 ? -13.650 9.542 24.521 1.00 84.75 294 ARG A N 1
ATOM 2416 C CA . ARG A 1 294 ? -14.536 10.709 24.347 1.00 84.75 294 ARG A CA 1
ATOM 2417 C C . ARG A 1 294 ? -14.848 11.042 22.894 1.00 84.75 294 ARG A C 1
ATOM 2419 O O . ARG A 1 294 ? -15.805 11.755 22.620 1.00 84.75 294 ARG A O 1
ATOM 2426 N N . ASN A 1 295 ? -14.026 10.568 21.971 1.00 88.00 295 ASN A N 1
ATOM 2427 C CA . ASN A 1 295 ? -14.038 10.993 20.580 1.00 88.00 295 ASN A CA 1
ATOM 2428 C C . ASN A 1 295 ? -13.526 9.885 19.656 1.00 88.00 295 ASN A C 1
ATOM 2430 O O . ASN A 1 295 ? -13.054 8.837 20.098 1.00 88.00 295 ASN A O 1
ATOM 2434 N N . VAL A 1 296 ? -13.613 10.139 18.355 1.00 91.69 296 VAL A N 1
ATOM 2435 C CA . VAL A 1 296 ? -13.029 9.290 17.320 1.00 91.69 296 VAL A CA 1
ATOM 2436 C C . VAL A 1 296 ? -11.687 9.874 16.899 1.00 91.69 296 VAL A C 1
ATOM 2438 O O . VAL A 1 296 ? -11.597 11.036 16.494 1.00 91.69 296 VAL A O 1
ATOM 2441 N N . LEU A 1 297 ? -10.628 9.074 16.983 1.00 91.25 297 LEU A N 1
ATOM 2442 C CA . LEU A 1 297 ? -9.310 9.457 16.485 1.00 91.25 297 LEU A CA 1
ATOM 2443 C C . LEU A 1 297 ? -9.128 8.929 15.066 1.00 91.25 297 LEU A C 1
ATOM 2445 O O . LEU A 1 297 ? -9.547 7.821 14.747 1.00 91.25 297 LEU A O 1
ATOM 2449 N N . ASN A 1 298 ? -8.503 9.734 14.213 1.00 91.81 298 ASN A N 1
ATOM 2450 C CA . ASN A 1 298 ? -8.271 9.413 12.810 1.00 91.81 298 ASN A CA 1
ATOM 2451 C C . ASN A 1 298 ? -6.775 9.531 12.525 1.00 91.81 298 ASN A C 1
ATOM 2453 O O . ASN A 1 298 ? -6.200 10.601 12.724 1.00 91.81 298 ASN A O 1
ATOM 2457 N N . PHE A 1 299 ? -6.167 8.465 12.017 1.00 90.19 299 PHE A N 1
ATOM 2458 C CA . PHE A 1 299 ? -4.761 8.444 11.629 1.00 90.19 299 PHE A CA 1
ATOM 2459 C C . PHE A 1 299 ? -4.649 8.218 10.128 1.00 90.19 299 PHE A C 1
ATOM 2461 O O . PHE A 1 299 ? -5.324 7.357 9.562 1.00 90.19 299 PHE A O 1
ATOM 2468 N N . LYS A 1 300 ? -3.801 9.013 9.476 1.00 90.75 300 LYS A N 1
ATOM 2469 C CA . LYS A 1 300 ? -3.502 8.857 8.055 1.00 90.75 300 LYS A CA 1
ATOM 2470 C C . LYS A 1 300 ? -2.552 7.677 7.863 1.00 90.75 300 LYS A C 1
ATOM 2472 O O . LYS A 1 300 ? -1.538 7.590 8.551 1.00 90.75 300 LYS A O 1
ATOM 2477 N N . ILE A 1 301 ? -2.864 6.831 6.891 1.00 93.06 301 ILE A N 1
ATOM 2478 C CA . ILE A 1 301 ? -1.995 5.764 6.405 1.00 93.06 301 ILE A CA 1
ATOM 2479 C C . ILE A 1 301 ? -1.533 6.169 5.005 1.00 93.06 301 ILE A C 1
ATOM 2481 O O . ILE A 1 301 ? -2.336 6.208 4.068 1.00 93.06 301 ILE A O 1
ATOM 2485 N N . ASN A 1 302 ? -0.250 6.498 4.859 1.00 85.38 302 ASN A N 1
ATOM 2486 C CA . ASN A 1 302 ? 0.314 6.788 3.544 1.00 85.38 302 ASN A CA 1
ATOM 2487 C C . ASN A 1 302 ? 0.562 5.463 2.821 1.00 85.38 302 ASN A C 1
ATOM 2489 O O . ASN A 1 302 ? 1.301 4.621 3.321 1.00 85.38 302 ASN A O 1
ATOM 2493 N N . CYS A 1 303 ? -0.052 5.282 1.660 1.00 85.69 303 CYS A N 1
ATOM 2494 C CA . CYS A 1 303 ? 0.226 4.148 0.784 1.00 85.69 303 CYS A CA 1
ATOM 2495 C C . CYS A 1 303 ? 1.478 4.440 -0.044 1.00 85.69 303 CYS A C 1
ATOM 2497 O O . CYS A 1 303 ? 1.610 5.538 -0.590 1.00 85.69 303 CYS A O 1
ATOM 2499 N N . THR A 1 304 ? 2.369 3.460 -0.133 1.00 81.25 304 THR A N 1
ATOM 2500 C CA . THR A 1 304 ? 3.577 3.478 -0.962 1.00 81.25 304 THR A CA 1
ATOM 2501 C C . THR A 1 304 ? 3.554 2.277 -1.908 1.00 81.25 304 THR A C 1
ATOM 2503 O O . THR A 1 304 ? 2.738 1.369 -1.753 1.00 81.25 304 THR A O 1
ATOM 2506 N N . HIS A 1 305 ? 4.483 2.221 -2.864 1.00 75.19 305 HIS A N 1
ATOM 2507 C CA . HIS A 1 305 ? 4.636 1.051 -3.739 1.00 75.19 305 HIS A CA 1
ATOM 2508 C C . HIS A 1 305 ? 5.123 -0.206 -3.000 1.00 75.19 305 HIS A C 1
ATOM 2510 O O . HIS A 1 305 ? 5.103 -1.296 -3.558 1.00 75.19 305 HIS A O 1
ATOM 2516 N N . THR A 1 306 ? 5.563 -0.055 -1.750 1.00 76.69 306 THR A N 1
ATOM 2517 C CA . THR A 1 306 ? 6.132 -1.120 -0.918 1.00 76.69 306 THR A CA 1
ATOM 2518 C C . THR A 1 306 ? 5.253 -1.492 0.275 1.00 76.69 306 THR A C 1
ATOM 2520 O O . THR A 1 306 ? 5.583 -2.430 0.993 1.00 76.69 306 THR A O 1
ATOM 2523 N N . GLY A 1 307 ? 4.150 -0.773 0.510 1.00 85.25 307 GLY A N 1
ATOM 2524 C CA . GLY A 1 307 ? 3.263 -1.008 1.646 1.00 85.25 307 GLY A CA 1
ATOM 2525 C C . GLY A 1 307 ? 2.642 0.277 2.195 1.00 85.25 307 GLY A C 1
ATOM 2526 O O . GLY A 1 307 ? 2.076 1.088 1.459 1.00 85.25 307 GLY A O 1
ATOM 2527 N N . TYR A 1 308 ? 2.716 0.451 3.515 1.00 88.00 308 TYR A N 1
ATOM 2528 C CA . TYR A 1 308 ? 1.974 1.466 4.259 1.00 88.00 308 TYR A CA 1
ATOM 2529 C C . TYR A 1 308 ? 2.820 2.121 5.339 1.00 88.00 308 TYR A C 1
ATOM 2531 O O . TYR A 1 308 ? 3.460 1.447 6.144 1.00 88.00 308 TYR A O 1
ATOM 2539 N N . GLN A 1 309 ? 2.743 3.445 5.420 1.00 85.62 309 GLN A N 1
ATOM 2540 C CA . GLN A 1 309 ? 3.400 4.230 6.452 1.00 85.62 309 GLN A CA 1
ATOM 2541 C C . GLN A 1 309 ? 2.386 4.868 7.399 1.00 85.62 309 GLN A C 1
ATOM 2543 O O . GLN A 1 309 ? 1.495 5.603 6.966 1.00 85.62 309 GLN A O 1
ATOM 2548 N N . MET A 1 310 ? 2.578 4.676 8.703 1.00 84.50 310 MET A N 1
ATOM 2549 C CA . MET A 1 310 ? 1.801 5.351 9.744 1.00 84.50 310 MET A CA 1
ATOM 2550 C C . MET A 1 310 ? 2.691 5.685 10.944 1.00 84.50 310 MET A C 1
ATOM 2552 O O . MET A 1 310 ? 3.422 4.828 11.434 1.00 84.50 310 MET A O 1
ATOM 2556 N N . ASN A 1 311 ? 2.643 6.932 11.428 1.00 75.94 311 ASN A N 1
ATOM 2557 C CA . ASN A 1 311 ? 3.388 7.398 12.610 1.00 75.94 311 ASN A CA 1
ATOM 2558 C C . ASN A 1 311 ? 4.877 6.972 12.619 1.00 75.94 311 ASN A C 1
ATOM 2560 O O . ASN A 1 311 ? 5.384 6.474 13.622 1.00 75.94 311 ASN A O 1
ATOM 2564 N N . ASN A 1 312 ? 5.572 7.152 11.489 1.00 75.12 312 ASN A N 1
ATOM 2565 C CA . ASN A 1 312 ? 6.983 6.785 11.258 1.00 75.12 312 ASN A CA 1
ATOM 2566 C C . ASN A 1 312 ? 7.300 5.277 11.232 1.00 75.12 312 ASN A C 1
ATOM 2568 O O . ASN A 1 312 ? 8.474 4.901 11.171 1.00 75.12 312 ASN A O 1
ATOM 2572 N N . ASN A 1 313 ? 6.287 4.415 11.245 1.00 76.12 313 ASN A N 1
ATOM 2573 C CA . ASN A 1 313 ? 6.439 2.980 11.031 1.00 76.12 313 ASN A CA 1
ATOM 2574 C C . ASN A 1 313 ? 6.001 2.609 9.615 1.00 76.12 313 ASN A C 1
ATOM 2576 O O . ASN A 1 313 ? 5.054 3.193 9.093 1.00 76.12 313 ASN A O 1
ATOM 2580 N N . MET A 1 314 ? 6.714 1.653 9.023 1.00 82.44 314 MET A N 1
ATOM 2581 C CA . MET A 1 314 ? 6.390 1.037 7.738 1.00 82.44 314 MET A CA 1
ATOM 2582 C C . MET A 1 314 ? 5.839 -0.365 7.981 1.00 82.44 314 MET A C 1
ATOM 2584 O O . MET A 1 314 ? 6.335 -1.064 8.867 1.00 82.44 314 MET A O 1
ATOM 2588 N N . PHE A 1 315 ? 4.853 -0.752 7.183 1.00 86.12 315 PHE A N 1
ATOM 2589 C CA . PHE A 1 315 ? 4.183 -2.048 7.202 1.00 86.12 315 PHE A CA 1
ATOM 2590 C C . PHE A 1 315 ? 4.014 -2.536 5.764 1.00 86.12 315 PHE A C 1
ATOM 2592 O O . PHE A 1 315 ? 3.725 -1.723 4.889 1.00 86.12 315 PHE A O 1
ATOM 2599 N N . TYR A 1 316 ? 4.172 -3.833 5.513 1.00 85.69 316 TYR A N 1
ATOM 2600 C CA . TYR A 1 316 ? 4.060 -4.406 4.164 1.00 85.69 316 TYR A CA 1
ATOM 2601 C C . TYR A 1 316 ? 2.622 -4.788 3.797 1.00 85.69 316 TYR A C 1
ATOM 2603 O O . TYR A 1 316 ? 2.269 -4.784 2.617 1.00 85.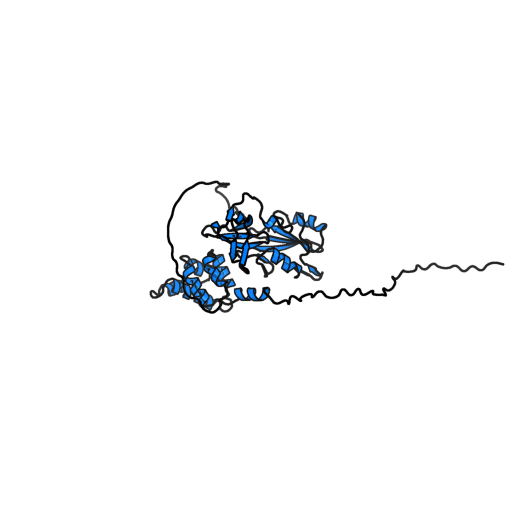69 316 TYR A O 1
ATOM 2611 N N . SER A 1 317 ? 1.772 -5.011 4.804 1.00 92.25 317 SER A N 1
ATOM 2612 C CA . SER A 1 317 ? 0.329 -5.203 4.661 1.00 92.25 317 SER A CA 1
ATOM 2613 C C . SER A 1 317 ? -0.480 -4.324 5.623 1.00 92.25 317 SER A C 1
ATOM 2615 O O . SER A 1 317 ? 0.040 -3.776 6.604 1.00 92.25 317 SER A O 1
ATOM 2617 N N . LEU A 1 318 ? -1.780 -4.176 5.345 1.00 94.88 318 LEU A N 1
ATOM 2618 C CA . LEU A 1 318 ? -2.707 -3.513 6.269 1.00 94.88 318 LEU A CA 1
ATOM 2619 C C . LEU A 1 318 ? -2.967 -4.394 7.495 1.00 94.88 318 LEU A C 1
ATOM 2621 O O . LEU A 1 318 ? -3.053 -3.873 8.608 1.00 94.88 318 LEU A O 1
ATOM 2625 N N . THR A 1 319 ? -3.021 -5.713 7.308 1.00 94.25 319 THR A N 1
ATOM 2626 C CA . THR A 1 319 ? -3.131 -6.683 8.401 1.00 94.25 319 THR A CA 1
ATOM 2627 C C . THR A 1 319 ? -1.943 -6.590 9.366 1.00 94.25 319 THR A C 1
ATOM 2629 O O . THR A 1 319 ? -2.154 -6.564 10.579 1.00 94.25 319 THR A O 1
ATOM 2632 N N . ASP A 1 320 ? -0.709 -6.421 8.879 1.00 91.69 320 ASP A N 1
ATOM 2633 C CA . ASP A 1 320 ? 0.474 -6.220 9.734 1.00 91.69 320 ASP A CA 1
ATOM 2634 C C . ASP A 1 320 ? 0.398 -4.925 10.538 1.00 91.69 320 ASP A C 1
ATOM 2636 O O . ASP A 1 320 ? 0.734 -4.901 11.726 1.00 91.69 320 ASP A O 1
ATOM 2640 N N . LEU A 1 321 ? -0.075 -3.844 9.909 1.00 93.81 321 LEU A N 1
ATOM 2641 C CA . LEU A 1 321 ? -0.319 -2.574 10.590 1.00 93.81 321 LEU A CA 1
ATOM 2642 C C . LEU A 1 321 ? -1.317 -2.769 11.734 1.00 93.81 321 LEU A C 1
ATOM 2644 O O . LEU A 1 321 ? -1.054 -2.348 12.865 1.00 93.81 321 LEU A O 1
ATOM 2648 N N . ILE A 1 322 ? -2.444 -3.429 11.460 1.00 95.06 322 ILE A N 1
ATOM 2649 C CA . ILE A 1 322 ? -3.481 -3.711 12.459 1.00 95.06 322 ILE A CA 1
ATOM 2650 C C . ILE A 1 322 ? -2.905 -4.548 13.607 1.00 95.06 322 ILE A C 1
ATOM 2652 O O . ILE A 1 322 ? -3.043 -4.178 14.778 1.00 95.06 322 ILE A O 1
ATOM 2656 N N . ASN A 1 323 ? -2.208 -5.637 13.278 1.00 92.75 323 ASN A N 1
ATOM 2657 C CA . ASN A 1 323 ? -1.615 -6.550 14.249 1.00 92.75 323 ASN A CA 1
ATOM 2658 C C . ASN A 1 323 ? -0.595 -5.838 15.144 1.00 92.75 323 ASN A C 1
ATOM 2660 O O . ASN A 1 323 ? -0.631 -6.002 16.367 1.00 92.75 323 ASN A O 1
ATOM 2664 N N . ALA A 1 324 ? 0.258 -4.980 14.584 1.00 87.81 324 ALA A N 1
ATOM 2665 C CA . ALA A 1 324 ? 1.239 -4.228 15.359 1.00 87.81 324 ALA A CA 1
ATOM 2666 C C . ALA A 1 324 ? 0.575 -3.301 16.390 1.00 87.81 324 ALA A C 1
ATOM 2668 O O . ALA A 1 324 ? 0.969 -3.284 17.561 1.00 87.81 324 ALA A O 1
ATOM 2669 N N . TYR A 1 325 ? -0.470 -2.571 15.991 1.00 89.38 325 TYR A N 1
ATOM 2670 C CA . TYR A 1 325 ? -1.185 -1.649 16.880 1.00 89.38 325 TYR A CA 1
ATOM 2671 C C . TYR A 1 325 ? -2.216 -2.325 17.802 1.00 89.38 325 TYR A C 1
ATOM 2673 O O . TYR A 1 325 ? -2.829 -1.662 18.646 1.00 89.38 325 TYR A O 1
ATOM 2681 N N . SER A 1 326 ? -2.373 -3.647 17.704 1.00 89.38 326 SER A N 1
ATOM 2682 C CA . SER A 1 326 ? -3.067 -4.442 18.725 1.00 89.38 326 SER A CA 1
ATOM 2683 C C . SER A 1 326 ? -2.205 -4.659 19.980 1.00 89.38 326 SER A C 1
ATOM 2685 O O . SER A 1 326 ? -2.725 -4.697 21.102 1.00 89.38 326 SER A O 1
ATOM 2687 N N . GLY A 1 327 ? -0.878 -4.743 19.800 1.00 80.75 327 GLY A N 1
ATOM 2688 C CA . GLY A 1 327 ? 0.110 -4.914 20.872 1.00 80.75 327 GLY A CA 1
ATOM 2689 C C . GLY A 1 327 ? 0.805 -3.616 21.298 1.00 80.75 327 GLY A C 1
ATOM 2690 O O . GLY A 1 327 ? 1.203 -3.479 22.456 1.00 80.75 327 GLY A O 1
ATOM 2691 N N . ILE A 1 328 ? 0.926 -2.645 20.390 1.00 84.31 328 ILE A N 1
ATOM 2692 C CA . ILE A 1 328 ? 1.555 -1.338 20.625 1.00 84.31 328 ILE A CA 1
ATOM 2693 C C . ILE A 1 328 ? 0.465 -0.262 20.636 1.00 84.31 328 ILE A C 1
ATOM 2695 O O . ILE A 1 328 ? -0.396 -0.269 19.759 1.00 84.31 328 ILE A O 1
ATOM 2699 N N . PRO A 1 329 ? 0.475 0.692 21.583 1.00 82.88 329 PRO A N 1
ATOM 2700 C CA . PRO A 1 329 ? -0.558 1.712 21.607 1.00 82.88 329 PRO A CA 1
ATOM 2701 C C . PRO A 1 329 ? -0.472 2.621 20.377 1.00 82.88 329 PRO A C 1
ATOM 2703 O O . PRO A 1 329 ? 0.572 3.216 20.106 1.00 82.88 329 PRO A O 1
ATOM 2706 N N . ILE A 1 330 ? -1.587 2.770 19.659 1.00 84.12 330 ILE A N 1
ATOM 2707 C CA . ILE A 1 330 ? -1.713 3.701 18.527 1.00 84.12 330 ILE A CA 1
ATOM 2708 C C . ILE A 1 330 ? -1.689 5.160 18.994 1.00 84.12 330 ILE A C 1
ATOM 2710 O O . ILE A 1 330 ? -1.237 6.049 18.275 1.00 84.12 330 ILE A O 1
ATOM 2714 N N . TYR A 1 331 ? -2.150 5.396 20.224 1.00 83.38 331 TYR A N 1
ATOM 2715 C CA . TYR A 1 331 ? -2.157 6.700 20.867 1.00 83.38 331 TYR A CA 1
ATOM 2716 C C . TYR A 1 331 ? -1.970 6.544 22.375 1.00 83.38 331 TYR A C 1
ATOM 2718 O O . TYR A 1 331 ? -2.441 5.576 22.974 1.00 83.38 331 TYR A O 1
ATOM 2726 N N . SER A 1 332 ? -1.258 7.480 22.997 1.00 80.38 332 SER A N 1
ATOM 2727 C CA . SER A 1 332 ? -1.020 7.495 24.443 1.00 80.38 332 SER A CA 1
ATOM 2728 C C . SER A 1 332 ? -1.284 8.893 24.987 1.00 80.38 332 SER A C 1
ATOM 2730 O O . SER A 1 332 ? -0.757 9.870 24.459 1.00 80.38 332 SER A O 1
ATOM 2732 N N . THR A 1 333 ? -2.083 8.980 26.046 1.00 75.12 333 THR A N 1
ATOM 2733 C CA . THR A 1 333 ? -2.380 10.218 26.779 1.00 75.12 333 THR A CA 1
ATOM 2734 C C . THR A 1 333 ? -2.217 9.997 28.280 1.00 75.12 333 THR A C 1
ATOM 2736 O O . THR A 1 333 ? -1.928 8.890 28.734 1.00 75.12 333 THR A O 1
ATOM 2739 N N . GLN A 1 334 ? -2.436 11.053 29.067 1.00 73.38 334 GLN A N 1
ATOM 2740 C CA . GLN A 1 334 ? -2.526 10.948 30.526 1.00 73.38 334 GLN A CA 1
ATOM 2741 C C . GLN A 1 334 ? -3.702 10.063 30.981 1.00 73.38 334 GLN A C 1
ATOM 2743 O O . GLN A 1 334 ? -3.619 9.438 32.031 1.00 73.38 334 GLN A O 1
ATOM 2748 N N . GLU A 1 335 ? -4.771 9.973 30.181 1.00 67.94 335 GLU A N 1
ATOM 2749 C CA . GLU A 1 335 ? -5.955 9.148 30.468 1.00 67.94 335 GLU A CA 1
ATOM 2750 C C . GLU A 1 335 ? -5.733 7.658 30.148 1.00 67.94 335 GLU A C 1
ATOM 2752 O O . GLU A 1 335 ? -6.524 6.811 30.558 1.00 67.94 335 GLU A O 1
ATOM 2757 N N . GLY A 1 336 ? -4.657 7.316 29.429 1.00 80.88 336 GLY A N 1
ATOM 2758 C CA . GLY A 1 336 ? -4.265 5.934 29.184 1.00 80.88 336 GLY A CA 1
ATOM 2759 C C . GLY A 1 336 ? -3.717 5.671 27.785 1.00 80.88 336 GLY A C 1
ATOM 2760 O O . GLY A 1 336 ? -3.351 6.568 27.026 1.00 80.88 336 GLY A O 1
ATOM 2761 N N . LYS A 1 337 ? -3.641 4.382 27.454 1.00 88.00 337 LYS A N 1
ATOM 2762 C CA . LYS A 1 337 ? -3.117 3.867 26.187 1.00 88.00 337 LYS A CA 1
ATOM 2763 C C . LYS A 1 337 ? -4.260 3.317 25.339 1.00 88.00 337 LYS A C 1
ATOM 2765 O O . LYS A 1 337 ? -5.054 2.519 25.834 1.00 88.00 337 LYS A O 1
ATOM 2770 N N . LEU A 1 338 ? -4.316 3.714 24.072 1.00 87.44 338 LEU A N 1
ATOM 2771 C CA . LEU A 1 338 ? -5.295 3.233 23.101 1.00 87.44 338 LEU A CA 1
ATOM 2772 C C . LEU A 1 338 ? -4.647 2.203 22.178 1.00 87.44 338 LEU A C 1
ATOM 2774 O O . LEU A 1 338 ? -3.567 2.450 21.651 1.00 87.44 338 LEU A O 1
ATOM 2778 N N . TYR A 1 339 ? -5.326 1.082 21.961 1.00 90.69 339 TYR A N 1
ATOM 2779 C CA . TYR A 1 339 ? -4.892 -0.017 21.098 1.00 90.69 339 TYR A CA 1
ATOM 2780 C C . TYR A 1 339 ? -6.013 -0.355 20.122 1.00 90.69 339 TYR A C 1
ATOM 2782 O O . TYR A 1 339 ? -7.182 -0.095 20.419 1.00 90.69 339 TYR A O 1
ATOM 2790 N N . LEU A 1 340 ? -5.667 -0.975 18.998 1.00 92.81 340 LEU A N 1
ATOM 2791 C CA . LEU A 1 340 ? -6.657 -1.582 18.115 1.00 92.81 340 LEU A CA 1
ATOM 2792 C C . LEU A 1 340 ? -7.133 -2.895 18.740 1.00 92.81 340 LEU A C 1
ATOM 2794 O O . LEU A 1 340 ? -6.317 -3.728 19.138 1.00 92.81 340 LEU A O 1
ATOM 2798 N N . ARG A 1 341 ? -8.447 -3.053 18.894 1.00 93.00 341 ARG A N 1
ATOM 2799 C CA . ARG A 1 341 ? -9.042 -4.226 19.549 1.00 93.00 341 ARG A CA 1
ATOM 2800 C C . ARG A 1 341 ? -9.930 -5.002 18.597 1.00 93.00 341 ARG A C 1
ATOM 2802 O O . ARG A 1 341 ? -9.598 -6.130 18.259 1.00 93.00 341 ARG A O 1
ATOM 2809 N N . ASN A 1 342 ? -11.010 -4.373 18.147 1.00 94.69 342 ASN A N 1
ATOM 2810 C CA . ASN A 1 342 ? -12.042 -5.024 17.350 1.00 94.69 342 ASN A CA 1
ATOM 2811 C C . ASN A 1 342 ? -12.251 -4.250 16.051 1.00 94.69 342 ASN A C 1
ATOM 2813 O O . ASN A 1 342 ? -12.322 -3.020 16.070 1.00 94.69 342 ASN A O 1
ATOM 2817 N N . ALA A 1 343 ? -12.358 -4.963 14.935 1.00 95.81 343 ALA A N 1
ATOM 2818 C CA . ALA A 1 343 ? -12.822 -4.366 13.693 1.00 95.81 343 ALA A CA 1
ATOM 2819 C C . ALA A 1 343 ? -14.283 -3.924 13.854 1.00 95.81 343 ALA A C 1
ATOM 2821 O O . ALA A 1 343 ? -15.069 -4.611 14.509 1.00 95.81 343 ALA A O 1
ATOM 2822 N N . LEU A 1 344 ? -14.640 -2.781 13.274 1.00 93.56 344 LEU A N 1
ATOM 2823 C CA . LEU A 1 344 ? -16.030 -2.375 13.138 1.00 93.56 344 LEU A CA 1
ATOM 2824 C C . LEU A 1 344 ? -16.740 -3.396 12.232 1.00 93.56 344 LEU A C 1
ATOM 2826 O O . LEU A 1 344 ? -16.257 -3.625 11.129 1.00 93.56 344 LEU A O 1
ATOM 2830 N N . PRO A 1 345 ? -17.848 -4.016 12.667 1.00 87.06 345 PRO A N 1
ATOM 2831 C CA . PRO A 1 345 ? -18.634 -4.885 11.798 1.00 87.06 345 PRO A CA 1
ATOM 2832 C C . PRO A 1 345 ? -19.265 -4.098 10.641 1.00 87.06 345 PRO A C 1
ATOM 2834 O O . PRO A 1 345 ? -19.567 -2.911 10.795 1.00 87.06 345 PRO A O 1
ATOM 2837 N N . LYS A 1 346 ? -19.482 -4.774 9.509 1.00 82.69 346 LYS A N 1
ATOM 2838 C CA . LYS A 1 346 ? -20.123 -4.197 8.319 1.00 82.69 346 LYS A CA 1
ATOM 2839 C C . LYS A 1 346 ? -21.582 -3.820 8.526 1.00 82.69 346 LYS A C 1
ATOM 2841 O O . LYS A 1 346 ? -22.305 -4.595 9.192 1.00 82.69 346 LYS A O 1
#

Organism: Stichopus japonicus (NCBI:txid307972)

Secondary structure (DSSP, 8-state):
------PPPPPP---PPPP---------------------HHHHHHHHHHSBPPHHHHHHHGGGG-STHHHHHHHTS---HHHHHHHHT-TTS-HHHHHHHHHHHHHHHHGGG-BHHHHHHHHHHTT--GGGTGGGTS--------------------------------SSS-------S--EEEEESS-EEEE-SSSEEEE-TT-EEEEEE--TTSSEEEEE-TT--EEEEEGGGEEE----S-GGGGSTTEETT--HHHHHHHTTSS-TTEEEEEE-SSTT-EEEEEE-SSSEEEEEEEEETTEEEETTEEESSHHHHHHHHHHS-SEEETTEEE---EEPP-

Sequence (346 aa):
MMLRSTGGQHVAYERRPPPLKHLKTVKIEGKDRERRSSSPPYQLIKEGMRRLVSDSDLSRLAPKLGREWRSFLRSELEIFHHDIEHIESDTNLTVTEKIFRLLKLWKSKRKTKATIHCLIGHLEKFDYGLETYLFLTERQTTENEEDGKEEWEIPCSSSTMETPYDIANDVTGVSNKKVPRYWFAVEVKEKTEVQGFEETLTFEKGTKLDIIDKLTRSTAYLARDKDGYVFHILKKACSRLPIHSPVLWENDWFHEEISRGQLDVIFRETDVGTFVIRNSSEVGHFAISVKAYRNVLNFKINCTHTGYQMNNNMFYSLTDLINAYSGIPIYSTQEGKLYLRNALPK

Foldseek 3Di:
DDDDDDDDDDDDDDDDDDDDDDDDDDDPDDDDPPPPDPDDPPVVLVVLQLDAQDLVLLLLLLVLCPPCLVVLCVPQLVQDPVLLVVLVVPPVDDSSRSSSVSVVVSSVVCPSNRTNNSVVVSCVVVPRDCVSRVVSLDDDPDDDDDDDDDDDDDDDDDDDDDDDDDDDDDDDDDDPPQQDLFDFKKFFQAFDWFDASSDIDTDHGGFIWTFRAPSVPDQWTFIAHLQGFTGTDGPVRIDTDPDPDHSVVVDQQEDEDDDQVNCQVLLVPDDFQAKHWYPDPDGNWIWIWTDHPPGIDIWTWHQDNQATDTPNDGDRGPNRVLVVQQVPFPDQDPVGGGGRDHYHGD

Nearest PDB structures (foldseek):
  2cia-assembly1_A  TM=9.496E-01  e=1.385E-07  Homo sapiens
  2ci9-assembly1_A  TM=8.582E-01  e=5.196E-07  Homo sapiens
  2cs0-assembly1_A  TM=8.290E-01  e=4.108E-05  Homo sapiens
  2dcr-assembly1_A  TM=7.817E-01  e=2.747E-05  Homo sapiens
  5ehp-assembly1_A  TM=5.597E-01  e=8.719E-07  Homo sapiens

Solvent-accessible surface area (backbone atoms only — not comparable to full-atom values): 21299 Å² total; per-residue (Å²): 132,91,87,85,91,80,88,80,82,89,77,87,81,83,84,78,84,83,84,92,79,82,86,80,84,77,83,77,77,86,73,86,76,76,76,79,71,92,74,67,69,81,59,60,54,59,46,60,40,61,35,66,63,48,72,69,52,41,59,66,32,29,68,50,47,69,88,57,42,65,60,44,38,43,74,62,57,70,46,53,69,68,64,52,50,61,50,62,68,45,81,89,54,52,74,42,56,42,42,29,52,51,52,50,50,43,37,64,76,45,51,94,64,31,18,40,48,54,52,48,55,39,40,53,76,66,69,53,58,60,92,43,52,52,73,69,75,54,79,84,77,83,80,88,86,82,89,81,89,77,90,80,90,87,82,89,86,84,88,84,83,88,88,85,86,81,92,83,84,76,96,73,78,96,72,87,76,75,60,64,70,50,76,47,31,28,27,27,69,48,73,40,80,31,75,37,91,89,49,77,45,76,42,53,57,67,43,57,29,24,30,53,36,68,48,86,92,51,73,35,25,37,31,25,38,54,58,37,42,31,34,58,42,51,50,86,50,44,43,81,47,94,54,92,65,63,43,42,60,80,37,59,42,38,42,73,86,64,51,72,73,56,45,66,56,59,47,68,83,48,61,74,18,29,25,37,37,24,56,33,96,52,78,58,28,37,24,42,38,32,25,47,95,89,50,72,48,78,44,67,31,46,58,54,92,65,20,36,36,43,96,96,41,79,27,47,23,54,49,54,46,52,56,50,24,48,79,39,62,77,44,77,56,97,92,45,73,40,35,49,74,41,60,40,79,126

InterPro domains:
  IPR000488 Death domain [PF00531] (57-126)
  IPR000488 Death domain [PS50017] (73-127)
  IPR000980 SH2 domain [PF00017] (253-325)
  IPR000980 SH2 domain [PS50001] (253-344)
  IPR000980 SH2 domain [SM00252] (251-331)
  IPR011029 Death-like domain superfamily [G3DSA:1.10.533.10] (41-145)
  IPR011029 Death-like domain superfamily [SSF47986] (54-127)
  IPR036860 SH2 domain superfamily [G3DSA:3.30.505.10] (249-346)
  IPR036860 SH2 domain superfamily [SSF55550] (246-332)
  IPR051184 Tyrosine-phosphorylated adapter molecule [PTHR19969] (199-334)